Protein AF-A0AAU7C804-F1 (afdb_monomer)

Mean predicted aligned error: 4.23 Å

pLDDT: mean 92.67, std 10.1, range [34.78, 98.62]

Secondary structure (D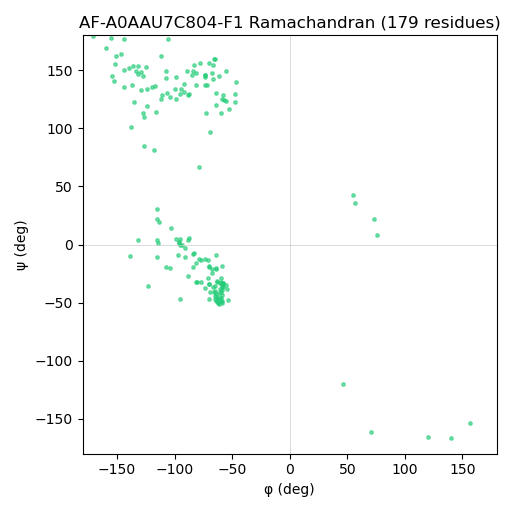SSP, 8-state):
---GGGGS-SS-GGGTGGGSPPEEEE--PPP-SS-STTTTEEEEEES-HHHHHHHHTTSPP-GGGT-SS--EEEEEEEE-TTTTTTSS-SSHHHHHHHHHHHHGGGTSEEEEEEEEESSEEEEEEEESSHHHHHHHHHHHHHHTT--SSEEEEE-SGGGTT-EEESSTTPPPP--S-----

Structure (mmCIF, N/CA/C/O backbone):
data_AF-A0AAU7C804-F1
#
_entry.id   AF-A0AAU7C804-F1
#
loop_
_atom_site.group_PDB
_atom_site.id
_atom_site.type_symbol
_atom_site.label_atom_id
_atom_site.label_alt_id
_atom_site.label_comp_id
_atom_site.label_asym_id
_atom_site.label_entity_id
_atom_site.label_seq_id
_atom_site.pdbx_PDB_ins_code
_atom_site.Cartn_x
_atom_site.Cartn_y
_atom_site.Cartn_z
_atom_site.occupancy
_atom_site.B_iso_or_equiv
_atom_site.auth_seq_id
_atom_site.auth_comp_id
_atom_site.auth_asym_id
_atom_site.auth_atom_id
_atom_site.pdbx_PDB_model_num
ATOM 1 N N . MET A 1 1 ? -17.065 0.236 31.827 1.00 51.81 1 MET A N 1
ATOM 2 C CA . MET A 1 1 ? -15.718 -0.290 31.543 1.00 51.81 1 MET A CA 1
ATOM 3 C C . MET A 1 1 ? -15.621 -0.279 30.036 1.00 51.81 1 MET A C 1
ATOM 5 O O . MET A 1 1 ? -16.334 -1.054 29.415 1.00 51.81 1 MET A O 1
ATOM 9 N N . GLU A 1 2 ? -14.924 0.700 29.470 1.00 59.12 2 GLU A N 1
ATOM 10 C CA . GLU A 1 2 ? -14.685 0.742 28.023 1.00 59.12 2 GLU A CA 1
ATOM 11 C C . GLU A 1 2 ? -13.831 -0.473 27.654 1.00 59.12 2 GLU A C 1
ATOM 13 O O . GLU A 1 2 ? -12.865 -0.793 28.355 1.00 59.12 2 GLU A O 1
ATOM 18 N N . GLY A 1 3 ? -14.243 -1.216 26.629 1.00 79.69 3 GLY A N 1
ATOM 19 C CA . GLY A 1 3 ? -13.481 -2.359 26.145 1.00 79.69 3 GLY A CA 1
ATOM 20 C C . GLY A 1 3 ? -12.154 -1.897 25.547 1.00 79.69 3 GLY A C 1
ATOM 21 O O . GLY A 1 3 ? -12.017 -0.754 25.127 1.00 79.69 3 GLY A O 1
ATOM 22 N N . ILE A 1 4 ? -11.168 -2.791 25.444 1.00 79.12 4 ILE A N 1
ATOM 23 C CA . ILE A 1 4 ? -9.876 -2.471 24.802 1.00 79.12 4 ILE A C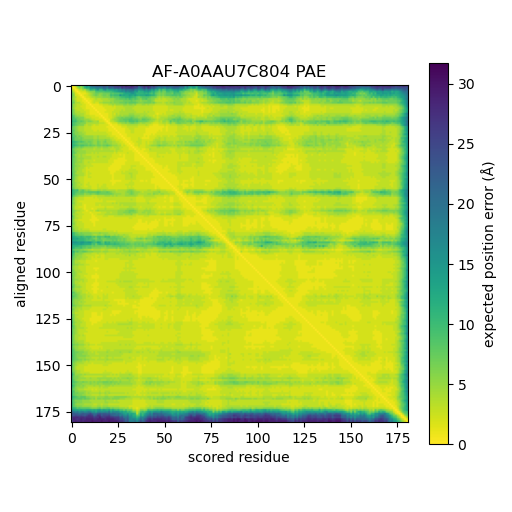A 1
ATOM 24 C C . ILE A 1 4 ? -10.089 -1.947 23.367 1.00 79.12 4 ILE A C 1
ATOM 26 O O . ILE A 1 4 ? -9.415 -1.016 22.940 1.00 79.12 4 ILE A O 1
ATOM 30 N N . ARG A 1 5 ? -11.100 -2.470 22.655 1.00 80.19 5 ARG A N 1
ATOM 31 C CA . ARG A 1 5 ? -11.488 -1.998 21.315 1.00 80.19 5 ARG A CA 1
ATOM 32 C C . ARG A 1 5 ? -12.068 -0.581 21.308 1.00 80.19 5 ARG A C 1
ATOM 34 O O . ARG A 1 5 ? -12.047 0.053 20.262 1.00 80.19 5 ARG A O 1
ATOM 41 N N . ASP A 1 6 ? -12.574 -0.075 22.433 1.00 83.69 6 ASP A N 1
ATOM 42 C CA . ASP A 1 6 ? -13.157 1.269 22.513 1.00 83.69 6 ASP A CA 1
ATOM 43 C C . ASP A 1 6 ? -12.110 2.382 22.558 1.00 83.69 6 ASP A C 1
ATOM 45 O O . ASP A 1 6 ? -12.439 3.539 22.314 1.00 83.69 6 ASP A O 1
ATOM 49 N N . GLN A 1 7 ? -10.848 2.021 22.802 1.00 84.75 7 GLN A N 1
ATOM 50 C CA . GLN A 1 7 ? -9.705 2.932 22.758 1.00 84.75 7 GLN A CA 1
ATOM 51 C C . GLN A 1 7 ? -9.154 3.115 21.333 1.00 84.75 7 GLN A C 1
ATOM 53 O O . GLN A 1 7 ? -8.292 3.963 21.116 1.00 84.75 7 GLN A O 1
ATOM 58 N N . LEU A 1 8 ? -9.633 2.325 20.363 1.00 89.06 8 LEU A N 1
ATOM 59 C CA . LEU A 1 8 ? -9.211 2.407 18.966 1.00 89.06 8 LEU A CA 1
ATOM 60 C C . LEU A 1 8 ? -9.974 3.502 18.206 1.00 89.06 8 LEU A C 1
ATOM 62 O O . LEU A 1 8 ? -11.122 3.797 18.558 1.00 89.06 8 LEU A O 1
ATOM 66 N N . PRO A 1 9 ? -9.385 4.059 17.127 1.00 88.06 9 PRO A N 1
ATOM 67 C CA . PRO A 1 9 ? -10.027 5.071 16.297 1.00 88.06 9 PRO A CA 1
ATOM 68 C C . PRO A 1 9 ? -11.462 4.680 15.912 1.00 88.06 9 PRO A C 1
ATOM 70 O O . PRO A 1 9 ? -11.677 3.609 15.333 1.00 88.06 9 PRO A O 1
ATOM 73 N N . PRO A 1 10 ? -12.463 5.517 16.248 1.00 90.69 10 PRO A N 1
ATOM 74 C CA . PRO A 1 10 ? -13.871 5.186 16.068 1.00 90.69 10 PRO A CA 1
ATOM 75 C C . PRO A 1 10 ? -14.387 5.454 14.655 1.00 90.69 10 PRO A C 1
ATOM 77 O O . PRO A 1 10 ? -15.537 5.129 14.363 1.00 90.69 10 PRO A O 1
ATOM 80 N N . THR A 1 11 ? -13.561 6.074 13.818 1.00 94.00 11 THR A N 1
ATOM 81 C CA . THR A 1 11 ? -13.848 6.426 12.434 1.00 94.00 11 THR A CA 1
ATOM 82 C C . THR A 1 11 ? -12.741 5.885 11.525 1.00 94.00 11 THR A C 1
ATOM 84 O O . THR A 1 11 ? -11.576 5.840 11.934 1.00 94.00 11 THR A O 1
ATOM 87 N N . PRO A 1 12 ? -13.087 5.453 10.301 1.00 95.69 12 PRO A N 1
ATOM 88 C CA . PRO A 1 12 ? -12.117 4.934 9.342 1.00 95.69 12 PRO A CA 1
ATOM 89 C C . PRO A 1 12 ? -11.155 6.032 8.871 1.00 95.69 12 PRO A C 1
ATOM 91 O O . PRO A 1 12 ? -11.515 7.213 8.858 1.00 95.69 12 PRO A O 1
ATOM 94 N N . HIS A 1 13 ? -9.957 5.633 8.446 1.00 96.62 13 HIS A N 1
ATOM 95 C CA . HIS A 1 13 ? -8.841 6.511 8.088 1.00 96.62 13 HIS A CA 1
ATOM 96 C C . HIS A 1 13 ? -9.229 7.548 7.032 1.00 96.62 13 HIS A C 1
ATOM 98 O O . HIS A 1 13 ? -8.878 8.718 7.174 1.00 96.62 13 HIS A O 1
ATOM 104 N N . TYR A 1 14 ? -10.050 7.176 6.043 1.00 96.38 14 TYR A N 1
ATOM 105 C CA . TYR A 1 14 ? -10.467 8.095 4.975 1.00 96.38 14 TYR A CA 1
ATOM 106 C C . TYR A 1 14 ? -11.200 9.352 5.484 1.00 96.38 14 TYR A C 1
ATOM 108 O O . TYR A 1 14 ? -11.317 10.329 4.749 1.00 96.38 14 TYR A O 1
ATOM 116 N N . GLN A 1 15 ? -11.722 9.346 6.719 1.00 96.25 15 GLN A N 1
ATOM 117 C CA . GLN A 1 15 ? -12.411 10.502 7.304 1.00 96.25 15 GLN A CA 1
ATOM 118 C C . GLN A 1 15 ? -11.471 11.521 7.951 1.00 96.25 15 GLN A C 1
ATOM 120 O O . GLN A 1 15 ? -11.898 12.648 8.178 1.00 96.25 15 GLN A O 1
ATOM 125 N N . TRP A 1 16 ? -10.236 11.142 8.285 1.00 93.06 16 TRP A N 1
ATOM 126 C CA . TRP A 1 16 ? -9.350 11.969 9.114 1.00 93.06 16 TRP A CA 1
ATOM 127 C C . TRP A 1 16 ? -7.886 12.001 8.648 1.00 93.06 16 TRP A C 1
ATOM 129 O O . TRP A 1 16 ? -7.113 12.837 9.117 1.00 93.06 16 TRP A O 1
ATOM 139 N N . VAL A 1 17 ? -7.483 11.154 7.694 1.00 92.62 17 VAL A N 1
ATOM 140 C CA . VAL A 1 17 ? -6.085 11.057 7.238 1.00 92.62 17 VAL A CA 1
ATOM 141 C C . VAL A 1 17 ? -5.542 12.379 6.681 1.00 92.62 17 VAL A C 1
ATOM 143 O O . VAL A 1 17 ? -4.397 12.735 6.945 1.00 92.62 17 VAL A O 1
ATOM 146 N N . HIS A 1 18 ? -6.368 13.171 5.988 1.00 86.75 18 HIS A N 1
ATOM 147 C CA . HIS A 1 18 ? -5.949 14.464 5.428 1.00 86.75 18 HIS A CA 1
ATOM 148 C C . HIS A 1 18 ? -5.699 15.544 6.491 1.00 86.75 18 HIS A C 1
ATOM 150 O O . HIS A 1 18 ? -5.006 16.521 6.218 1.00 86.75 18 HIS A O 1
ATOM 156 N N . GLU A 1 19 ? -6.241 15.369 7.696 1.00 89.19 19 GLU A N 1
ATOM 157 C CA . GLU A 1 19 ? -6.043 16.272 8.835 1.00 89.19 19 GLU A CA 1
ATOM 158 C C . GLU A 1 19 ? -4.907 15.792 9.758 1.00 89.19 19 GLU A C 1
ATOM 160 O O 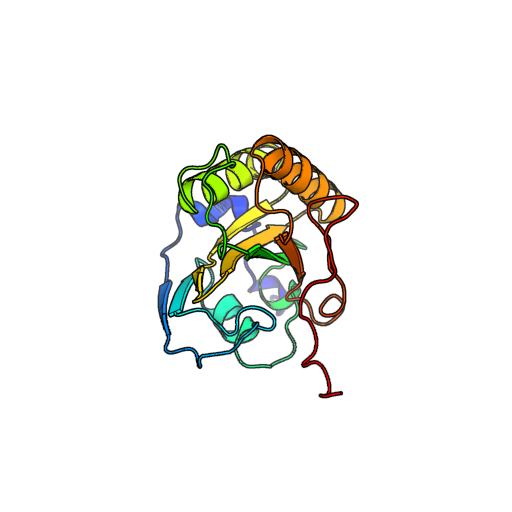. GLU A 1 19 ? -4.600 16.431 10.765 1.00 89.19 19 GLU A O 1
ATOM 165 N N . SER A 1 20 ? -4.271 14.665 9.423 1.00 88.19 20 SER A N 1
ATOM 166 C CA . SER A 1 20 ? -3.256 14.027 10.258 1.00 88.19 20 SER A CA 1
ATOM 167 C C . SER A 1 20 ? -1.865 14.613 10.064 1.00 88.19 20 SER A C 1
ATOM 169 O O . SER A 1 20 ? -1.471 15.020 8.971 1.00 88.19 20 SER A O 1
ATOM 171 N N . GLY A 1 21 ? -1.081 14.584 11.141 1.00 91.38 21 GLY A N 1
ATOM 172 C CA . GLY A 1 21 ? 0.362 14.766 11.053 1.00 91.38 21 GLY A CA 1
ATOM 173 C C . GLY A 1 21 ? 1.022 13.539 10.426 1.00 91.38 21 GLY A C 1
ATOM 174 O O . GLY A 1 21 ? 0.695 12.407 10.775 1.00 91.38 21 GLY A O 1
ATOM 175 N N . TRP A 1 22 ? 1.976 13.769 9.529 1.00 95.56 22 TRP A N 1
ATOM 176 C CA . TRP A 1 22 ? 2.756 12.709 8.897 1.00 95.56 22 TRP A CA 1
ATOM 177 C C . TRP A 1 22 ? 4.070 12.515 9.647 1.00 95.56 22 TRP A C 1
ATOM 179 O O . TRP A 1 22 ? 4.801 13.479 9.878 1.00 95.56 22 TRP A O 1
ATOM 189 N N . THR A 1 23 ? 4.382 11.273 10.010 1.00 97.69 23 THR A N 1
ATOM 190 C CA . THR A 1 23 ? 5.739 10.907 10.442 1.00 97.69 23 THR A CA 1
ATOM 191 C C . THR A 1 23 ? 6.524 10.442 9.229 1.00 97.69 23 THR A C 1
ATOM 193 O O . THR A 1 23 ? 5.970 9.733 8.392 1.00 97.69 23 THR A O 1
ATOM 196 N N . VAL A 1 24 ? 7.784 10.864 9.131 1.00 97.88 24 VAL A N 1
ATOM 197 C CA . VAL A 1 24 ? 8.703 10.497 8.049 1.00 97.88 24 VAL A CA 1
ATOM 198 C C . VAL A 1 24 ? 9.907 9.781 8.651 1.00 97.88 24 VAL A C 1
ATOM 200 O O . VAL A 1 24 ? 10.445 10.230 9.664 1.00 97.88 24 VAL A O 1
ATOM 203 N N . TRP A 1 25 ? 10.320 8.685 8.023 1.00 98.12 25 TRP A N 1
ATOM 204 C CA . TRP A 1 25 ? 11.525 7.932 8.359 1.00 98.12 25 TRP A CA 1
ATOM 205 C C . TRP A 1 25 ? 12.495 7.975 7.186 1.00 98.12 25 TRP A C 1
ATOM 207 O O . TRP A 1 25 ? 12.092 7.777 6.040 1.00 98.12 25 TRP A O 1
ATOM 217 N N . GLU A 1 26 ? 13.767 8.191 7.498 1.00 97.69 26 GLU A N 1
ATOM 218 C CA . GLU A 1 26 ? 14.890 7.907 6.609 1.00 97.69 26 GLU A CA 1
ATOM 219 C C . GLU A 1 26 ? 15.496 6.571 7.045 1.00 97.69 26 GLU A C 1
ATOM 221 O O . GLU A 1 26 ? 15.655 6.313 8.242 1.00 97.69 26 GLU A O 1
ATOM 226 N N . LEU A 1 27 ? 15.759 5.700 6.078 1.00 97.06 27 LEU A N 1
ATOM 227 C CA . LEU A 1 27 ? 16.162 4.313 6.282 1.00 97.06 27 LEU A CA 1
ATOM 228 C C . LEU A 1 27 ? 17.387 4.009 5.414 1.00 97.06 27 LEU A C 1
ATOM 230 O O . LEU A 1 27 ? 17.588 4.620 4.364 1.00 97.06 27 LEU A O 1
ATOM 234 N N . GLU A 1 28 ? 18.187 3.038 5.840 1.00 96.31 28 GLU A N 1
ATOM 235 C CA . GLU A 1 28 ? 19.391 2.593 5.132 1.00 96.31 28 GLU A CA 1
ATOM 236 C C . GLU A 1 28 ? 19.218 1.119 4.723 1.00 96.31 28 GLU A C 1
ATOM 238 O O . GLU A 1 28 ? 19.661 0.228 5.448 1.00 96.31 28 GLU A O 1
ATOM 243 N N . PRO A 1 29 ? 18.509 0.835 3.614 1.00 96.12 29 PRO A N 1
ATOM 244 C CA . PRO A 1 29 ? 18.284 -0.530 3.152 1.00 96.12 29 PRO A CA 1
ATOM 245 C C . PRO A 1 29 ? 19.553 -1.132 2.539 1.00 96.12 29 PRO A C 1
ATOM 247 O O . PRO A 1 29 ? 20.303 -0.458 1.824 1.00 96.12 29 PRO A O 1
ATOM 250 N N . ASP A 1 30 ? 19.754 -2.431 2.760 1.00 94.31 30 ASP A N 1
ATOM 251 C CA . ASP A 1 30 ? 20.807 -3.192 2.091 1.00 94.31 30 ASP A CA 1
ATOM 252 C C . ASP A 1 30 ? 20.518 -3.324 0.589 1.00 94.31 30 ASP A C 1
ATOM 254 O O . ASP A 1 30 ? 19.369 -3.413 0.161 1.00 94.31 30 ASP A O 1
ATOM 258 N N . GLN A 1 31 ? 21.570 -3.358 -0.232 1.00 93.31 31 GLN A N 1
ATOM 259 C CA . GLN A 1 31 ? 21.439 -3.616 -1.668 1.00 93.31 31 GLN A CA 1
ATOM 260 C C . GLN A 1 31 ? 21.121 -5.096 -1.920 1.00 93.31 31 GLN A C 1
ATOM 262 O O . GLN A 1 31 ? 21.757 -5.975 -1.340 1.00 93.31 31 GLN A O 1
ATOM 267 N N . ALA A 1 32 ? 20.192 -5.366 -2.835 1.00 91.62 32 ALA A N 1
ATOM 268 C CA . ALA A 1 32 ? 19.864 -6.707 -3.310 1.00 91.62 32 ALA A CA 1
ATOM 269 C C . ALA A 1 32 ? 19.353 -6.655 -4.760 1.00 91.62 32 ALA A C 1
ATOM 271 O O . ALA A 1 32 ? 18.941 -5.598 -5.242 1.00 91.62 32 ALA A O 1
ATOM 272 N N . ASP A 1 33 ? 19.363 -7.799 -5.449 1.00 88.31 33 ASP A N 1
ATOM 273 C CA . ASP A 1 33 ? 18.864 -7.909 -6.831 1.00 88.31 33 ASP A CA 1
ATOM 274 C C . ASP A 1 33 ? 17.331 -7.764 -6.912 1.00 88.31 33 ASP A C 1
ATOM 276 O O . ASP A 1 33 ? 16.773 -7.225 -7.877 1.00 88.31 33 ASP A O 1
ATOM 280 N N . ASP A 1 34 ? 16.637 -8.242 -5.880 1.00 91.94 34 ASP A N 1
ATOM 281 C CA . ASP A 1 34 ? 15.208 -8.046 -5.668 1.00 91.94 34 ASP A CA 1
ATOM 282 C C . ASP A 1 34 ? 14.921 -7.946 -4.163 1.00 91.94 34 ASP A C 1
ATOM 284 O O . ASP A 1 34 ? 15.751 -8.306 -3.327 1.00 91.94 34 ASP A O 1
ATOM 288 N N . PHE A 1 35 ? 13.742 -7.444 -3.813 1.00 92.75 35 PHE A N 1
ATOM 289 C CA . PHE A 1 35 ? 13.407 -7.079 -2.442 1.00 92.75 35 PHE A CA 1
ATOM 290 C C . PHE A 1 35 ? 12.096 -7.705 -2.014 1.00 92.75 35 PHE A C 1
ATOM 292 O O . PHE A 1 35 ? 11.101 -7.620 -2.734 1.00 92.75 35 PHE A O 1
ATOM 299 N N . LEU A 1 36 ? 12.076 -8.297 -0.824 1.00 93.00 36 LEU A N 1
ATOM 300 C CA . LEU A 1 36 ? 10.860 -8.839 -0.227 1.00 93.00 36 LEU A CA 1
ATOM 301 C C . LEU A 1 36 ? 10.062 -7.719 0.431 1.00 93.00 36 LEU A C 1
ATOM 303 O O . LEU A 1 36 ? 10.636 -6.770 0.955 1.00 93.00 36 LEU A O 1
ATOM 307 N N . HIS A 1 37 ? 8.734 -7.831 0.426 1.00 93.12 37 HIS A N 1
ATOM 308 C CA . HIS A 1 37 ? 7.852 -6.882 1.120 1.00 93.12 37 HIS A CA 1
ATOM 309 C C . HIS A 1 37 ? 8.250 -5.417 0.856 1.00 93.12 37 HIS A C 1
ATOM 311 O O . HIS A 1 37 ? 8.269 -5.034 -0.314 1.00 93.12 37 HIS A O 1
ATOM 317 N N . GLN A 1 38 ? 8.594 -4.648 1.898 1.00 95.31 38 GLN A N 1
ATOM 318 C CA . GLN A 1 38 ? 9.073 -3.261 1.822 1.00 95.31 38 GLN A CA 1
ATOM 319 C C . GLN A 1 38 ? 10.531 -3.094 2.312 1.00 95.31 38 GLN A C 1
ATOM 321 O O . GLN A 1 38 ? 10.892 -2.061 2.872 1.00 95.31 38 GLN A O 1
ATOM 326 N N . THR A 1 39 ? 11.386 -4.114 2.157 1.00 95.19 39 THR A N 1
ATOM 327 C CA . THR A 1 39 ? 12.744 -4.109 2.745 1.00 95.19 39 THR A CA 1
ATOM 328 C C . THR A 1 39 ? 13.725 -3.143 2.078 1.00 95.19 39 THR A C 1
ATOM 330 O O . THR A 1 39 ? 14.789 -2.904 2.636 1.00 95.19 39 THR A O 1
ATOM 333 N N . ASP A 1 40 ? 13.404 -2.596 0.902 1.00 96.94 40 ASP A N 1
ATOM 334 C CA . ASP A 1 40 ? 14.251 -1.625 0.194 1.00 96.94 40 ASP A CA 1
ATOM 335 C C . ASP A 1 40 ? 13.896 -0.171 0.455 1.00 96.94 40 ASP A C 1
ATOM 337 O O . ASP A 1 40 ? 14.476 0.695 -0.197 1.00 96.94 40 ASP A O 1
ATOM 341 N N . LEU A 1 41 ? 12.947 0.117 1.350 1.00 97.75 41 LEU A N 1
ATOM 342 C CA . LEU A 1 41 ? 12.586 1.485 1.705 1.00 97.75 41 LEU A CA 1
ATOM 343 C C . LEU A 1 41 ? 13.818 2.265 2.180 1.00 97.75 41 LEU A C 1
ATOM 345 O O . LEU A 1 41 ? 14.448 1.884 3.162 1.00 97.75 41 LEU A O 1
ATOM 349 N N . PHE A 1 42 ? 14.111 3.390 1.525 1.00 97.44 42 PHE A N 1
ATOM 350 C CA . PHE A 1 42 ? 15.079 4.383 2.011 1.00 97.44 42 PHE A CA 1
ATOM 351 C C . PHE A 1 42 ? 14.383 5.623 2.590 1.00 97.44 42 PHE A C 1
ATOM 353 O O . PHE A 1 42 ? 14.965 6.366 3.377 1.00 97.44 42 PHE A O 1
ATOM 360 N N . VAL A 1 43 ? 13.120 5.854 2.221 1.00 97.88 43 VAL A N 1
ATOM 361 C CA . VAL A 1 43 ? 12.269 6.879 2.831 1.00 97.88 43 VAL A CA 1
ATOM 362 C C . VAL A 1 43 ? 10.835 6.383 2.918 1.00 97.88 43 VAL A C 1
ATOM 364 O O . VAL A 1 43 ? 10.296 5.841 1.953 1.00 97.88 43 VAL A O 1
ATOM 367 N N . ALA A 1 44 ? 10.195 6.605 4.060 1.00 97.69 44 ALA A N 1
ATOM 368 C CA . ALA A 1 44 ? 8.800 6.253 4.288 1.00 97.69 44 ALA A CA 1
ATOM 369 C C . ALA A 1 44 ? 8.056 7.378 5.006 1.00 97.69 44 ALA A C 1
ATOM 371 O O . ALA A 1 44 ? 8.651 8.158 5.749 1.00 97.69 44 ALA A O 1
ATOM 372 N N . LYS A 1 45 ? 6.740 7.450 4.805 1.00 97.31 45 LYS A N 1
ATOM 373 C CA . LYS A 1 45 ? 5.825 8.328 5.533 1.00 97.31 45 LYS A CA 1
ATOM 374 C C . LYS A 1 45 ? 4.595 7.549 5.984 1.00 97.31 45 LYS A C 1
ATOM 376 O O . LYS A 1 45 ? 4.147 6.644 5.287 1.00 97.31 45 LYS A O 1
ATOM 381 N N . SER A 1 46 ? 4.008 7.930 7.111 1.00 97.31 46 SER A N 1
ATOM 382 C CA . SER A 1 46 ? 2.743 7.354 7.574 1.00 97.31 46 SER A CA 1
ATOM 383 C C . SER A 1 46 ? 1.967 8.336 8.443 1.00 97.31 46 SER A C 1
ATOM 385 O O . SER A 1 46 ? 2.547 9.050 9.268 1.00 97.31 46 SER A O 1
ATOM 387 N N . ALA A 1 47 ? 0.648 8.347 8.264 1.00 95.94 47 ALA A N 1
ATOM 388 C CA . ALA A 1 47 ? -0.304 9.017 9.146 1.00 95.94 47 ALA A CA 1
ATOM 389 C C . ALA A 1 47 ? -0.596 8.196 10.418 1.00 95.94 47 ALA A C 1
ATOM 391 O O . ALA A 1 47 ? -1.165 8.715 11.376 1.00 95.94 47 ALA A O 1
ATOM 392 N N . ASN A 1 48 ? -0.190 6.920 10.451 1.00 94.81 48 ASN A N 1
ATOM 393 C CA . ASN A 1 48 ? -0.338 6.026 11.597 1.00 94.81 48 ASN A CA 1
ATOM 394 C C . ASN A 1 48 ? 1.023 5.398 11.968 1.00 94.81 48 ASN A C 1
ATOM 396 O O . ASN A 1 48 ? 1.349 4.291 11.526 1.00 94.81 48 ASN A O 1
ATOM 400 N N . PRO A 1 49 ? 1.844 6.096 12.778 1.00 94.94 49 PRO A N 1
ATOM 401 C CA . PRO A 1 49 ? 3.210 5.670 13.083 1.00 94.94 49 PRO A CA 1
ATOM 402 C C . PRO A 1 49 ? 3.281 4.361 13.857 1.00 94.94 49 PRO A C 1
ATOM 404 O O . PRO A 1 49 ? 4.176 3.557 13.622 1.00 94.94 49 PRO A O 1
ATOM 407 N N . THR A 1 50 ? 2.333 4.123 14.765 1.00 93.69 50 THR A N 1
ATOM 408 C CA . THR A 1 50 ? 2.272 2.876 15.534 1.00 93.69 50 THR A CA 1
ATOM 409 C C . THR A 1 50 ? 2.006 1.687 14.617 1.00 93.69 50 THR A C 1
ATOM 411 O O . THR A 1 50 ? 2.700 0.681 14.727 1.00 93.69 50 THR A O 1
ATOM 414 N N . MET A 1 51 ? 1.065 1.825 13.677 1.00 95.06 51 MET A N 1
ATOM 415 C CA . MET A 1 51 ? 0.799 0.815 12.649 1.00 95.06 51 MET A CA 1
ATOM 416 C C . MET A 1 51 ? 2.039 0.554 11.794 1.00 95.06 51 MET A C 1
ATOM 418 O O . MET A 1 51 ? 2.447 -0.598 11.650 1.00 95.06 51 MET A O 1
ATOM 422 N N . TRP A 1 52 ? 2.682 1.619 11.303 1.00 96.75 52 TRP A N 1
ATOM 423 C CA . TRP A 1 52 ? 3.873 1.498 10.464 1.00 96.75 52 TRP A CA 1
ATOM 424 C C . TRP A 1 52 ? 5.013 0.782 11.196 1.00 96.75 52 TRP A C 1
ATOM 426 O O . TRP A 1 52 ? 5.587 -0.155 10.652 1.00 96.75 52 TRP A O 1
ATOM 436 N N . ILE A 1 53 ? 5.297 1.146 12.451 1.00 95.62 53 ILE A N 1
ATOM 437 C CA . ILE A 1 53 ? 6.332 0.479 13.254 1.00 95.62 53 ILE A CA 1
ATOM 438 C C . ILE A 1 53 ? 6.016 -1.011 13.403 1.00 95.62 53 ILE A C 1
ATOM 440 O O . ILE A 1 53 ? 6.883 -1.830 13.124 1.00 95.62 53 ILE A O 1
ATOM 444 N N . THR A 1 54 ? 4.787 -1.386 13.775 1.00 95.44 54 THR A N 1
ATOM 445 C CA . THR A 1 54 ? 4.417 -2.805 13.913 1.00 95.44 54 THR A CA 1
ATOM 446 C C . THR A 1 54 ? 4.562 -3.577 12.602 1.00 95.44 54 THR A C 1
ATOM 448 O O . THR A 1 54 ? 5.019 -4.716 12.620 1.00 95.44 54 THR A O 1
ATOM 451 N N . ALA A 1 55 ? 4.226 -2.967 11.462 1.00 94.62 55 ALA A N 1
ATOM 452 C CA . ALA A 1 55 ? 4.403 -3.593 10.152 1.00 94.62 55 ALA A CA 1
ATOM 453 C C . ALA A 1 55 ? 5.881 -3.866 9.799 1.00 94.62 55 ALA A C 1
ATOM 455 O O . ALA A 1 55 ? 6.155 -4.728 8.968 1.00 94.62 55 ALA A O 1
ATOM 456 N N . HIS A 1 56 ? 6.829 -3.174 10.442 1.00 94.44 56 HIS A N 1
ATOM 457 C CA . HIS A 1 56 ? 8.262 -3.240 10.131 1.00 94.44 56 HIS A CA 1
ATOM 458 C C . HIS A 1 56 ? 9.124 -3.845 11.258 1.00 94.44 56 HIS A C 1
ATOM 460 O O . HIS A 1 56 ? 10.336 -3.963 11.099 1.00 94.44 56 HIS A O 1
ATOM 466 N N . THR A 1 57 ? 8.541 -4.269 12.386 1.00 89.94 57 THR A N 1
ATOM 467 C CA . THR A 1 57 ? 9.276 -4.911 13.499 1.00 89.94 57 THR A CA 1
ATOM 468 C C . THR A 1 57 ? 9.350 -6.437 13.404 1.00 89.94 57 THR A C 1
ATOM 470 O O . THR A 1 57 ? 9.985 -7.067 14.248 1.00 89.94 57 THR A O 1
ATOM 473 N N . GLY A 1 58 ? 8.711 -7.049 12.400 1.00 83.50 58 GLY A N 1
ATOM 474 C CA . GLY A 1 58 ? 8.637 -8.509 12.247 1.00 83.50 58 GLY A CA 1
ATOM 475 C C . GLY A 1 58 ? 7.653 -9.192 13.206 1.00 83.50 58 GLY A C 1
ATOM 476 O O . GLY A 1 58 ? 7.610 -10.419 13.282 1.00 83.50 58 GLY A O 1
ATOM 477 N N . GLU A 1 59 ? 6.860 -8.415 13.947 1.00 88.62 59 GLU A N 1
ATOM 478 C CA . GLU A 1 59 ? 5.773 -8.936 14.770 1.00 88.62 59 GLU A CA 1
ATOM 479 C C . GLU A 1 59 ? 4.545 -9.282 13.917 1.00 88.62 59 GLU A C 1
ATOM 481 O O . GLU A 1 59 ? 4.330 -8.730 12.840 1.00 88.62 59 GLU A O 1
ATOM 486 N N . ALA A 1 60 ? 3.695 -10.181 14.422 1.00 92.50 60 ALA A N 1
ATOM 487 C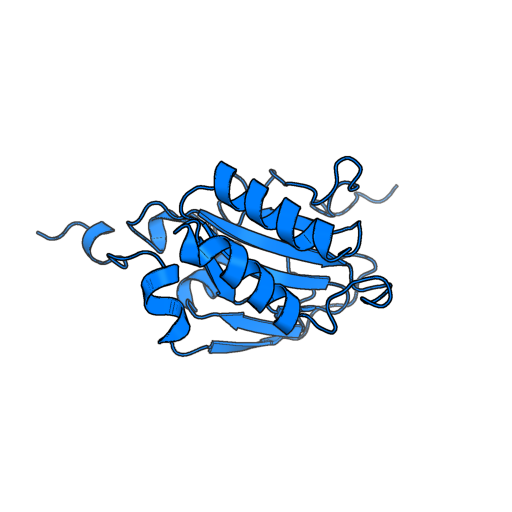 CA . ALA A 1 60 ? 2.424 -10.471 13.768 1.00 92.50 60 ALA A CA 1
ATOM 488 C C . ALA A 1 60 ? 1.520 -9.227 13.774 1.00 92.50 60 ALA A C 1
ATOM 490 O O . ALA A 1 60 ? 1.146 -8.712 14.837 1.00 92.50 60 ALA A O 1
ATOM 491 N N . PHE A 1 61 ? 1.148 -8.778 12.580 1.00 95.69 61 PHE A N 1
ATOM 492 C CA . PHE A 1 61 ? 0.291 -7.625 12.366 1.00 95.69 61 PHE A CA 1
ATOM 493 C C . PHE A 1 61 ? -1.167 -8.069 12.216 1.00 95.69 61 PHE A C 1
ATOM 495 O O . PHE A 1 61 ? -1.467 -8.997 11.472 1.00 95.69 61 PHE A O 1
ATOM 502 N N . TYR A 1 62 ? -2.074 -7.374 12.901 1.00 95.94 62 TYR A N 1
ATOM 503 C CA . TYR A 1 62 ? -3.516 -7.595 12.791 1.00 95.94 62 TYR A CA 1
ATOM 504 C C . TYR A 1 62 ? -4.211 -6.246 12.692 1.00 95.94 62 TYR A C 1
ATOM 506 O O . TYR A 1 62 ? -4.076 -5.409 13.591 1.00 95.94 62 TYR A O 1
ATOM 514 N N . SER A 1 63 ? -4.976 -6.042 11.624 1.00 95.56 63 SER A N 1
ATOM 515 C CA . SER A 1 63 ? -5.598 -4.754 11.305 1.00 95.56 63 SER A CA 1
ATOM 516 C C . SER A 1 63 ? -6.504 -4.249 12.430 1.00 95.56 63 SER A C 1
ATOM 518 O O . SER A 1 63 ? -6.498 -3.067 12.777 1.00 95.56 63 SER A O 1
ATOM 520 N N . GLU A 1 64 ? -7.203 -5.166 13.102 1.00 93.75 64 GLU A N 1
ATOM 521 C CA . GLU A 1 64 ? -8.090 -4.859 14.229 1.00 93.75 64 GLU A CA 1
ATOM 522 C C . GLU A 1 64 ? -7.392 -4.272 15.468 1.00 93.75 64 GLU A C 1
ATOM 524 O O . GLU A 1 64 ? -8.072 -3.822 16.389 1.00 93.75 64 GLU A O 1
ATOM 529 N N . ARG A 1 65 ? -6.052 -4.246 15.511 1.00 93.25 65 ARG A N 1
ATOM 530 C CA . ARG A 1 65 ? -5.283 -3.566 16.567 1.00 93.25 65 ARG A CA 1
ATOM 531 C C . ARG A 1 65 ? -5.151 -2.062 16.345 1.00 93.25 65 ARG A C 1
ATOM 533 O O . ARG A 1 65 ? -4.794 -1.356 17.282 1.00 93.25 65 ARG A O 1
ATOM 540 N N . PHE A 1 66 ? -5.431 -1.574 15.138 1.00 93.94 66 PHE A N 1
ATOM 541 C CA . PHE A 1 66 ? -5.222 -0.171 14.755 1.00 93.94 66 PHE A CA 1
ATOM 542 C C . PHE A 1 66 ? -6.520 0.564 14.427 1.00 93.94 66 PHE A C 1
ATOM 544 O O . PHE A 1 66 ? -6.529 1.785 14.304 1.00 93.94 66 PHE A O 1
ATOM 551 N N . THR A 1 67 ? -7.625 -0.165 14.303 1.00 92.94 67 THR A N 1
ATOM 552 C CA . THR A 1 67 ? -8.941 0.387 13.987 1.00 92.94 67 THR A CA 1
ATOM 553 C C . THR A 1 67 ? -10.033 -0.531 14.516 1.00 92.94 67 THR A C 1
ATOM 555 O O . THR A 1 67 ? -9.904 -1.756 14.491 1.00 92.94 67 THR A O 1
ATOM 558 N N . ARG A 1 68 ? -11.153 0.046 14.964 1.00 93.50 68 ARG A N 1
ATOM 559 C CA . ARG A 1 68 ? -12.381 -0.722 15.242 1.00 93.50 68 ARG A CA 1
ATOM 560 C C . ARG A 1 68 ? -13.397 -0.653 14.101 1.00 93.50 68 ARG A C 1
ATOM 562 O O . ARG A 1 68 ? -14.493 -1.188 14.244 1.00 93.50 68 ARG A O 1
ATOM 569 N N . CYS A 1 69 ? -13.035 -0.025 12.982 1.00 93.50 69 CYS A N 1
ATOM 570 C CA . CYS A 1 69 ? -13.920 0.204 11.838 1.00 93.50 69 CYS A CA 1
ATOM 571 C C . CYS A 1 69 ? -13.917 -0.940 10.815 1.00 93.50 69 CYS A C 1
ATOM 573 O O . CYS A 1 69 ? -14.569 -0.824 9.783 1.00 93.50 69 CYS A O 1
ATOM 575 N N . GLY A 1 70 ? -13.202 -2.034 11.101 1.00 92.44 70 GLY A N 1
ATOM 576 C CA . GLY A 1 70 ? -13.109 -3.188 10.205 1.00 92.44 70 GLY A CA 1
ATOM 577 C C . GLY A 1 70 ? -12.238 -2.943 8.974 1.00 92.44 70 GLY A C 1
ATOM 578 O O . GLY A 1 70 ? -12.419 -3.630 7.975 1.00 92.44 70 GLY A O 1
ATOM 579 N N . GLU A 1 71 ? -11.322 -1.970 9.021 1.00 97.19 71 GLU A N 1
ATOM 580 C CA . GLU A 1 71 ? -10.419 -1.738 7.893 1.00 97.19 71 GLU A CA 1
ATOM 581 C C . GLU A 1 71 ? -9.358 -2.836 7.830 1.00 97.19 71 GLU A C 1
ATOM 583 O O . GLU A 1 71 ? -8.904 -3.336 8.859 1.00 97.19 71 GLU A O 1
ATOM 588 N N . THR A 1 72 ? -8.958 -3.187 6.614 1.00 97.62 72 THR A N 1
ATOM 589 C CA . THR A 1 72 ? -7.819 -4.057 6.328 1.00 97.62 72 THR A CA 1
ATOM 590 C C . THR A 1 72 ? -6.664 -3.197 5.842 1.00 97.62 72 THR A C 1
ATOM 592 O O . THR A 1 72 ? -6.832 -2.423 4.895 1.00 97.62 72 THR A O 1
ATOM 595 N N . PHE A 1 73 ? -5.499 -3.334 6.473 1.00 97.88 73 PHE A N 1
ATOM 596 C CA . PHE A 1 73 ? -4.298 -2.630 6.034 1.00 97.88 73 PHE A CA 1
ATOM 597 C C . PHE A 1 73 ? -3.555 -3.453 4.984 1.00 97.88 73 PHE A C 1
ATOM 599 O O . PHE A 1 73 ? -3.2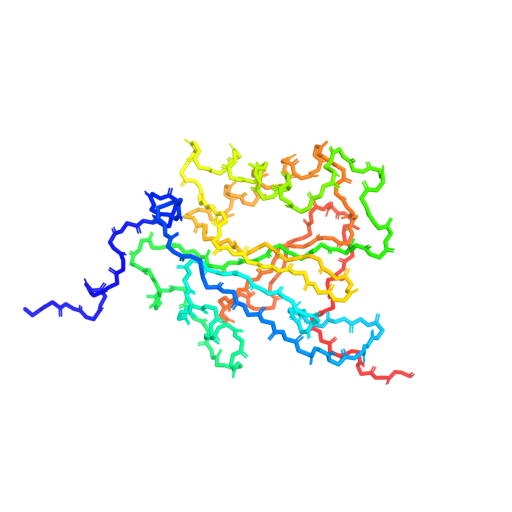42 -4.633 5.176 1.00 97.88 73 PHE A O 1
ATOM 606 N N . CYS A 1 74 ? -3.243 -2.807 3.872 1.00 98.12 74 CYS A N 1
ATOM 607 C CA . CYS A 1 74 ? -2.491 -3.385 2.770 1.00 98.12 74 CYS A CA 1
ATOM 608 C C . CYS A 1 74 ? -1.587 -2.317 2.153 1.00 98.12 74 CYS A C 1
ATOM 610 O O . CYS A 1 74 ? -1.605 -1.160 2.568 1.00 98.12 74 CYS A O 1
ATOM 612 N N . TYR A 1 75 ? -0.783 -2.696 1.174 1.00 98.44 75 TYR A N 1
ATOM 613 C CA . TYR A 1 75 ? 0.053 -1.763 0.444 1.00 98.44 75 TYR A CA 1
ATOM 614 C C . TYR A 1 75 ? 0.160 -2.158 -1.020 1.00 98.44 75 TYR A C 1
ATOM 616 O O . TYR A 1 75 ? 0.091 -3.334 -1.382 1.00 98.44 75 TYR A O 1
ATOM 624 N N . ILE A 1 76 ? 0.343 -1.154 -1.868 1.00 98.50 76 ILE A N 1
ATOM 625 C CA . ILE A 1 76 ? 0.711 -1.349 -3.264 1.00 98.50 76 ILE A CA 1
ATOM 626 C C . ILE A 1 76 ? 2.227 -1.325 -3.355 1.00 98.50 76 ILE A C 1
ATOM 628 O O . ILE A 1 76 ? 2.853 -0.403 -2.841 1.00 98.50 76 ILE A O 1
ATOM 632 N N . LYS A 1 77 ? 2.802 -2.312 -4.035 1.00 98.06 77 LYS A N 1
ATOM 633 C CA . LYS A 1 77 ? 4.217 -2.372 -4.403 1.00 98.06 77 LYS A CA 1
ATOM 634 C C . LYS A 1 77 ? 4.339 -2.232 -5.912 1.00 98.06 77 LYS A C 1
ATOM 636 O O . LYS A 1 77 ? 3.715 -3.009 -6.631 1.00 98.06 77 LYS A O 1
ATOM 641 N N . ILE A 1 78 ? 5.126 -1.266 -6.374 1.00 97.62 78 ILE A N 1
ATOM 642 C CA . ILE A 1 78 ? 5.236 -0.873 -7.785 1.00 97.62 78 ILE A CA 1
ATOM 643 C C . ILE A 1 78 ? 6.697 -0.959 -8.209 1.00 97.62 78 ILE A C 1
ATOM 645 O O . ILE A 1 78 ? 7.527 -0.262 -7.632 1.00 97.62 78 ILE A O 1
ATOM 649 N N . ASP A 1 79 ? 7.026 -1.801 -9.189 1.00 96.00 79 ASP A N 1
ATOM 650 C CA . ASP A 1 79 ? 8.387 -1.891 -9.735 1.00 96.00 79 ASP A CA 1
ATOM 651 C C . ASP A 1 79 ? 8.695 -0.666 -10.598 1.00 96.00 79 ASP A C 1
ATOM 653 O O . ASP A 1 79 ? 8.097 -0.484 -11.657 1.00 96.00 79 ASP A O 1
ATOM 657 N N . LEU A 1 80 ? 9.628 0.172 -10.145 1.00 92.88 80 LEU A N 1
ATOM 658 C CA . LEU A 1 80 ? 10.046 1.382 -10.850 1.00 92.88 80 LEU A CA 1
ATOM 659 C C . LEU A 1 80 ? 11.394 1.218 -11.560 1.00 92.88 80 LEU A C 1
ATOM 661 O O . LEU A 1 80 ? 11.971 2.213 -11.994 1.00 92.88 80 LEU A O 1
ATOM 665 N N . SER A 1 81 ? 11.893 -0.012 -11.722 1.00 90.50 81 SER A N 1
ATOM 666 C CA . SER A 1 81 ? 13.153 -0.271 -12.439 1.00 90.50 81 SER A CA 1
ATOM 667 C C . SER A 1 81 ? 13.154 0.242 -13.886 1.00 90.50 81 SER A C 1
ATOM 669 O O . SER A 1 81 ? 14.183 0.713 -14.365 1.00 90.50 81 SER A O 1
ATOM 671 N N . GLU A 1 82 ? 12.000 0.220 -14.560 1.00 87.25 82 GLU A N 1
ATOM 672 C CA . GLU A 1 82 ? 11.803 0.782 -15.908 1.00 87.25 82 GLU A CA 1
ATOM 673 C C . GLU A 1 82 ? 11.223 2.215 -15.883 1.00 87.25 82 GLU A C 1
ATOM 675 O O . GLU A 1 82 ? 11.004 2.834 -16.924 1.00 87.25 82 GLU A O 1
ATOM 680 N N . GLY A 1 83 ? 11.001 2.775 -14.690 1.00 88.19 83 GLY A N 1
ATOM 681 C CA . GLY A 1 83 ? 10.359 4.071 -14.485 1.00 88.19 83 GLY A CA 1
ATOM 682 C C . GLY A 1 83 ? 8.855 4.078 -14.795 1.00 88.19 83 GLY A C 1
ATOM 683 O O . GLY A 1 83 ? 8.195 3.043 -14.827 1.00 88.19 83 GLY A O 1
ATOM 684 N N . LEU A 1 84 ? 8.306 5.281 -14.996 1.00 89.00 84 LEU A N 1
ATOM 685 C CA . LEU A 1 84 ? 6.888 5.530 -15.311 1.00 89.00 84 LEU A CA 1
ATOM 686 C C . LEU A 1 84 ? 6.696 6.131 -16.715 1.00 89.00 84 LEU A C 1
ATOM 688 O O . LEU A 1 84 ? 5.691 6.782 -16.973 1.00 89.00 84 LEU A O 1
ATOM 692 N N . ALA A 1 85 ? 7.655 5.952 -17.628 1.00 82.38 85 ALA A N 1
ATOM 693 C CA . ALA A 1 85 ? 7.653 6.648 -18.920 1.00 82.38 85 ALA A CA 1
ATOM 694 C C . ALA A 1 85 ? 6.419 6.343 -19.795 1.00 82.38 85 ALA A C 1
ATOM 696 O O . ALA A 1 85 ? 5.947 7.228 -20.506 1.00 82.38 85 ALA A O 1
ATOM 697 N N . ASP A 1 86 ? 5.890 5.119 -19.710 1.00 85.06 86 ASP A N 1
ATOM 698 C CA . ASP A 1 86 ? 4.686 4.681 -20.433 1.00 85.06 86 ASP A CA 1
ATOM 699 C C . ASP A 1 86 ? 3.392 4.844 -19.610 1.00 85.06 86 ASP A C 1
ATOM 701 O O . ASP A 1 86 ? 2.297 4.525 -20.079 1.00 85.06 86 ASP A O 1
ATOM 705 N N . SER A 1 87 ? 3.510 5.338 -18.377 1.00 89.94 87 SER A N 1
ATOM 706 C CA . SER A 1 87 ? 2.396 5.587 -17.466 1.00 89.94 87 SER A CA 1
ATOM 707 C C . SER A 1 87 ? 1.848 7.001 -17.667 1.00 89.94 87 SER A C 1
ATOM 709 O O . SER A 1 87 ? 2.579 7.936 -17.992 1.00 89.94 87 SER A O 1
ATOM 711 N N . SER A 1 88 ? 0.546 7.189 -17.439 1.00 91.75 88 SER A N 1
ATOM 712 C CA . SER A 1 88 ? -0.049 8.533 -17.432 1.00 91.75 88 SER A CA 1
ATOM 713 C C . SER A 1 88 ? 0.304 9.335 -16.178 1.00 91.75 88 SER A C 1
ATOM 715 O O . SER A 1 88 ? 0.009 10.524 -16.126 1.00 91.75 88 SER A O 1
ATOM 717 N N . PHE A 1 89 ? 0.857 8.674 -15.159 1.00 93.38 89 PHE A N 1
ATOM 718 C CA . PHE A 1 89 ? 1.322 9.288 -13.923 1.00 93.38 89 PHE A CA 1
ATOM 719 C C . PHE A 1 89 ? 2.769 9.758 -14.057 1.00 93.38 89 PHE A C 1
ATOM 721 O O . PHE A 1 89 ? 3.646 8.974 -14.424 1.00 93.38 89 PHE A O 1
ATOM 728 N N . THR A 1 90 ? 3.013 11.012 -13.690 1.00 90.44 90 THR A N 1
ATOM 729 C CA . THR A 1 90 ? 4.335 11.648 -13.687 1.00 90.44 90 THR A CA 1
ATOM 730 C C . THR A 1 90 ? 5.205 11.149 -12.534 1.00 90.44 90 THR A C 1
ATOM 732 O O . THR A 1 90 ? 6.417 10.995 -12.683 1.00 90.44 90 THR A O 1
ATOM 735 N N . ASP A 1 91 ? 4.600 10.904 -11.371 1.00 91.56 91 ASP A N 1
ATOM 736 C CA . ASP A 1 91 ? 5.295 10.474 -10.162 1.00 91.56 91 ASP A CA 1
ATOM 737 C C . ASP A 1 91 ? 4.372 9.709 -9.195 1.00 91.56 91 ASP A C 1
ATOM 739 O O . ASP A 1 91 ? 3.171 9.543 -9.420 1.00 91.56 91 ASP A O 1
ATOM 743 N N . LYS A 1 92 ? 4.947 9.241 -8.079 1.00 94.06 92 LYS A N 1
ATOM 744 C CA . LYS A 1 92 ? 4.223 8.524 -7.020 1.00 94.06 92 LYS A CA 1
ATOM 745 C C . LYS A 1 92 ? 3.075 9.336 -6.410 1.00 94.06 92 LYS A C 1
ATOM 747 O O . LYS A 1 92 ? 2.077 8.746 -6.009 1.00 94.06 92 LYS A O 1
ATOM 752 N N . SER A 1 93 ? 3.204 10.656 -6.308 1.00 93.94 93 SER A N 1
ATOM 753 C CA . SER A 1 93 ? 2.177 11.497 -5.688 1.00 93.94 93 SER A CA 1
ATOM 754 C C . SER A 1 93 ? 0.911 11.576 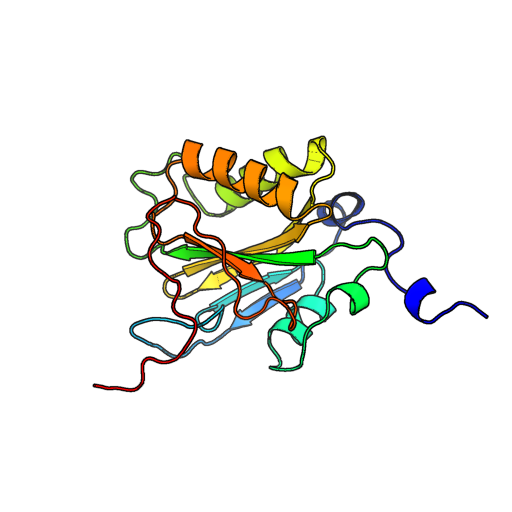-6.542 1.00 93.94 93 SER A C 1
ATOM 756 O O . SER A 1 93 ? -0.193 11.566 -5.999 1.00 93.94 93 SER A O 1
ATOM 758 N N . GLU A 1 94 ? 1.043 11.547 -7.871 1.00 96.12 94 GLU A N 1
ATOM 759 C CA . GLU A 1 94 ? -0.113 11.441 -8.767 1.00 96.12 94 GLU A CA 1
ATOM 760 C C . GLU A 1 94 ? -0.819 10.085 -8.631 1.00 96.12 94 GLU A C 1
ATOM 762 O O . GLU A 1 94 ? -2.050 10.034 -8.650 1.00 96.12 94 GLU A O 1
ATOM 767 N N . ILE A 1 95 ? -0.063 9.001 -8.418 1.00 97.19 95 ILE A N 1
ATOM 768 C CA . ILE A 1 95 ? -0.623 7.668 -8.144 1.00 97.19 95 ILE A CA 1
ATOM 769 C C . ILE A 1 95 ? -1.394 7.674 -6.814 1.00 97.19 95 ILE A C 1
ATOM 771 O O . ILE A 1 95 ? -2.541 7.230 -6.773 1.00 97.19 95 ILE A O 1
ATOM 775 N N . GLU A 1 96 ? -0.802 8.211 -5.739 1.00 97.06 96 GLU A N 1
ATOM 776 C CA . GLU A 1 96 ? -1.468 8.379 -4.434 1.00 97.06 96 GLU A CA 1
ATOM 777 C C . GLU A 1 96 ? -2.790 9.149 -4.584 1.00 97.06 96 GLU A C 1
ATOM 779 O O . GLU A 1 96 ? -3.833 8.712 -4.094 1.00 97.06 96 GLU A O 1
ATOM 784 N N . HIS A 1 97 ? -2.764 10.268 -5.313 1.00 96.88 97 HIS A N 1
ATOM 785 C CA . HIS A 1 97 ? -3.941 11.102 -5.534 1.00 96.88 97 HIS A CA 1
ATOM 786 C C . HIS A 1 97 ? -5.032 10.397 -6.352 1.00 96.88 97 HIS A C 1
ATOM 788 O O . HIS A 1 97 ? -6.222 10.536 -6.053 1.00 96.88 97 HIS A O 1
ATOM 794 N N . ALA A 1 98 ? -4.647 9.633 -7.376 1.00 97.94 98 ALA A N 1
ATOM 795 C CA . ALA A 1 98 ? -5.582 8.876 -8.200 1.00 97.94 98 ALA A CA 1
ATOM 796 C C . ALA A 1 98 ? -6.274 7.764 -7.398 1.00 97.94 98 ALA A C 1
ATOM 798 O O . ALA A 1 98 ? -7.491 7.599 -7.503 1.00 97.94 98 ALA A O 1
ATOM 799 N N . ILE A 1 99 ? -5.528 7.068 -6.533 1.00 98.12 99 ILE A N 1
ATOM 800 C CA . ILE A 1 99 ? -6.078 6.059 -5.620 1.00 98.12 99 ILE A CA 1
ATOM 801 C C . ILE A 1 99 ? -7.077 6.694 -4.650 1.00 98.12 99 ILE A C 1
ATOM 803 O O . ILE A 1 99 ? -8.204 6.213 -4.541 1.00 98.12 99 ILE A O 1
ATOM 807 N N . ASP A 1 100 ? -6.716 7.794 -3.986 1.00 98.00 100 ASP A N 1
ATOM 808 C CA . ASP A 1 100 ? -7.634 8.489 -3.073 1.00 98.00 100 ASP A CA 1
ATOM 809 C C . ASP A 1 100 ? -8.903 8.959 -3.796 1.00 98.00 100 ASP A C 1
ATOM 811 O O . ASP A 1 100 ? -10.015 8.783 -3.292 1.00 98.00 100 ASP A O 1
ATOM 815 N N . SER A 1 101 ? -8.758 9.481 -5.016 1.00 97.75 101 SER A N 1
ATOM 816 C CA . SER A 1 101 ? -9.885 9.908 -5.854 1.00 97.75 101 SER A CA 1
ATOM 817 C C . SER A 1 101 ? -10.811 8.750 -6.237 1.00 97.75 101 SER A C 1
ATOM 819 O O . SER A 1 101 ? -12.016 8.958 -6.383 1.00 97.75 101 SER A O 1
ATOM 821 N N . ALA A 1 102 ? -10.279 7.533 -6.373 1.00 98.06 102 ALA A N 1
ATOM 822 C CA . ALA A 1 102 ? -11.059 6.330 -6.651 1.00 98.06 102 ALA A CA 1
ATOM 823 C C . ALA A 1 102 ? -11.713 5.729 -5.392 1.00 98.06 102 ALA A C 1
ATOM 825 O O . ALA A 1 102 ? -12.797 5.152 -5.481 1.00 98.06 102 ALA A O 1
ATOM 826 N N . LEU A 1 103 ? -11.087 5.852 -4.217 1.00 98.44 103 LEU A N 1
ATOM 827 C CA . LEU A 1 103 ? -11.537 5.173 -2.996 1.00 98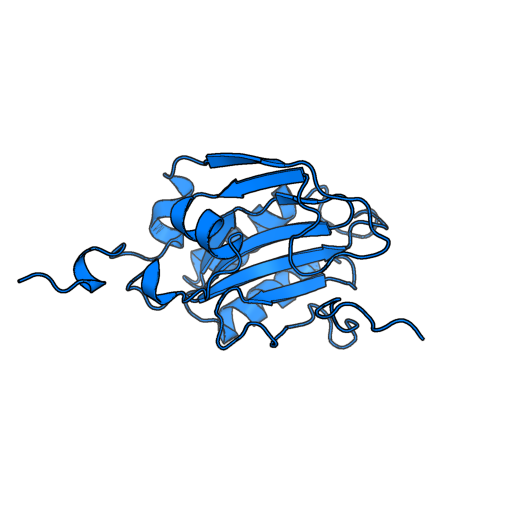.44 103 LEU A CA 1
ATOM 828 C C . LEU A 1 103 ? -12.424 6.037 -2.095 1.00 98.44 103 LEU A C 1
ATOM 830 O O . LEU A 1 103 ? -13.481 5.580 -1.641 1.00 98.44 103 LEU A O 1
ATOM 834 N N . ILE A 1 104 ? -12.023 7.282 -1.830 1.00 97.94 104 ILE A N 1
ATOM 835 C CA . ILE A 1 104 ? -12.639 8.128 -0.798 1.00 97.94 104 ILE A CA 1
ATOM 836 C C . ILE A 1 104 ? -14.103 8.471 -1.117 1.00 97.94 104 ILE A C 1
ATOM 838 O O . ILE A 1 104 ? -14.947 8.288 -0.230 1.00 97.94 104 ILE A O 1
ATOM 842 N N . PRO A 1 105 ? -14.480 8.896 -2.346 1.00 97.44 105 PRO A N 1
ATOM 843 C CA . PRO A 1 105 ? -15.874 9.240 -2.658 1.00 97.44 105 PRO A CA 1
ATOM 844 C C . PRO A 1 105 ? -16.850 8.076 -2.450 1.00 97.44 105 PRO A C 1
ATOM 846 O O . PRO A 1 105 ? -18.018 8.284 -2.114 1.00 97.44 105 PRO A O 1
ATOM 849 N N . HIS A 1 106 ? -16.355 6.848 -2.608 1.00 97.56 106 HIS A N 1
ATOM 850 C CA . HIS A 1 106 ? -17.112 5.611 -2.447 1.00 97.56 106 HIS A CA 1
ATOM 851 C C . HIS A 1 106 ? -16.951 4.978 -1.060 1.00 97.56 106 HIS A C 1
ATOM 853 O O . HIS A 1 106 ? -17.554 3.940 -0.798 1.00 97.56 106 HIS A O 1
ATOM 859 N N . ARG A 1 107 ? -16.200 5.621 -0.152 1.00 97.50 107 ARG A N 1
ATOM 860 C CA . ARG A 1 107 ? -15.917 5.147 1.213 1.00 97.50 107 ARG A CA 1
ATOM 861 C C . ARG A 1 107 ? -15.268 3.762 1.235 1.00 97.50 107 ARG A C 1
ATOM 863 O O . ARG A 1 107 ? -15.569 2.975 2.130 1.00 97.50 107 ARG A O 1
ATOM 870 N N . LEU A 1 108 ? -14.411 3.477 0.254 1.00 98.38 108 LEU A N 1
ATOM 871 C CA . LEU A 1 108 ? -13.725 2.188 0.082 1.00 98.38 108 LEU A CA 1
ATOM 872 C C . LEU A 1 108 ? -12.366 2.121 0.796 1.00 98.38 108 LEU A C 1
ATOM 874 O O . LEU A 1 108 ? -11.778 1.048 0.908 1.00 98.38 108 LEU A O 1
ATOM 878 N N . GLY A 1 109 ? -11.870 3.257 1.285 1.00 97.94 109 GLY A N 1
ATOM 879 C CA . GLY A 1 109 ? -10.572 3.369 1.938 1.00 97.94 109 GLY A CA 1
ATOM 880 C C . GLY A 1 109 ? -9.848 4.650 1.548 1.00 97.94 109 GLY A C 1
ATOM 881 O O . GLY A 1 109 ? -10.454 5.563 0.983 1.00 97.94 109 GLY A O 1
ATOM 882 N N . CYS A 1 110 ? -8.559 4.705 1.857 1.00 98.19 110 CYS A N 1
ATOM 883 C CA . CYS A 1 110 ? -7.644 5.768 1.446 1.00 98.19 110 CYS A CA 1
ATOM 884 C C . CYS A 1 110 ? -6.190 5.289 1.533 1.00 98.19 110 CYS A C 1
ATOM 886 O O . CYS A 1 110 ? -5.904 4.255 2.151 1.00 98.19 110 CYS A O 1
ATOM 888 N N . GLN A 1 111 ? -5.270 6.070 0.974 1.00 97.50 111 GLN A N 1
ATOM 889 C CA . GLN A 1 111 ? -3.859 5.972 1.331 1.00 97.50 111 GLN A CA 1
ATOM 890 C C . GLN A 1 111 ? -3.595 6.561 2.716 1.00 97.50 111 GLN A C 1
ATOM 892 O O . GLN A 1 111 ? -4.250 7.506 3.158 1.00 97.50 111 GLN A O 1
ATOM 897 N N . ILE A 1 112 ? -2.644 5.963 3.419 1.00 97.56 112 ILE A N 1
ATOM 898 C CA . ILE A 1 112 ? -2.264 6.318 4.790 1.00 97.56 112 ILE A CA 1
ATOM 899 C C . ILE A 1 112 ? -0.751 6.475 4.946 1.00 97.56 112 ILE A C 1
ATOM 901 O O . ILE A 1 112 ? -0.267 6.681 6.062 1.00 97.56 112 ILE A O 1
ATOM 905 N N . GLY A 1 113 ? 0.005 6.359 3.853 1.00 97.00 113 GLY A N 1
ATOM 906 C CA . GLY A 1 113 ? 1.457 6.320 3.896 1.00 97.00 113 GLY A CA 1
ATOM 907 C C . GLY A 1 113 ? 2.095 5.636 2.700 1.00 97.00 113 GLY A C 1
ATOM 908 O O . GLY A 1 113 ? 1.557 5.600 1.593 1.00 97.00 113 GLY A O 1
ATOM 909 N N . GLY A 1 114 ? 3.283 5.109 2.947 1.00 96.69 114 GLY A N 1
ATOM 910 C CA . GLY A 1 114 ? 4.123 4.427 1.981 1.00 96.69 114 GLY A CA 1
ATOM 911 C C . GLY A 1 114 ? 5.464 5.131 1.824 1.00 96.69 114 GLY A C 1
ATOM 912 O O . GLY A 1 114 ? 5.837 5.997 2.614 1.00 96.69 114 GLY A O 1
ATOM 913 N N . GLY A 1 115 ? 6.203 4.802 0.775 1.00 97.12 115 GLY A N 1
ATOM 914 C CA . GLY A 1 115 ? 7.583 5.249 0.663 1.00 97.12 115 GLY A CA 1
ATOM 915 C C . GLY A 1 115 ? 8.226 4.971 -0.681 1.00 97.12 115 GLY A C 1
ATOM 916 O O . GLY A 1 115 ? 7.595 4.444 -1.598 1.00 97.12 115 GLY A O 1
ATOM 917 N N . MET A 1 116 ? 9.482 5.379 -0.789 1.00 97.94 116 MET A N 1
ATOM 918 C CA . MET A 1 116 ? 10.343 5.060 -1.918 1.00 97.94 116 MET A CA 1
ATOM 919 C C . MET A 1 116 ? 11.418 4.102 -1.431 1.00 97.94 116 MET A C 1
ATOM 921 O O . MET A 1 116 ? 12.079 4.352 -0.418 1.00 97.94 116 MET A O 1
ATOM 925 N N . GLY A 1 117 ? 11.559 3.003 -2.157 1.00 97.19 117 GLY A N 1
ATOM 926 C CA . GLY A 1 117 ? 12.659 2.079 -2.013 1.00 97.19 117 GLY A CA 1
ATOM 927 C C . GLY A 1 117 ? 13.663 2.186 -3.152 1.00 97.19 117 GLY A C 1
ATOM 928 O O . GLY A 1 117 ? 13.490 2.968 -4.089 1.00 97.19 117 GLY A O 1
ATOM 929 N N . LEU A 1 118 ? 14.739 1.411 -3.049 1.00 96.19 118 LEU A N 1
ATOM 930 C CA . LEU A 1 118 ? 15.806 1.357 -4.051 1.00 96.19 118 LEU A CA 1
ATOM 931 C C . LEU A 1 118 ? 15.289 0.953 -5.440 1.00 96.19 118 LEU A C 1
ATOM 933 O O . LEU A 1 118 ? 15.811 1.430 -6.447 1.00 96.19 118 LEU A O 1
ATOM 937 N N . ARG A 1 119 ? 14.267 0.093 -5.497 1.00 96.00 119 ARG A N 1
ATOM 938 C CA . ARG A 1 119 ? 13.639 -0.379 -6.740 1.00 96.00 119 ARG A CA 1
ATOM 939 C C . ARG A 1 119 ? 12.146 -0.093 -6.791 1.00 96.00 119 ARG A C 1
ATOM 941 O O . ARG A 1 119 ? 11.607 0.158 -7.870 1.00 96.00 119 ARG A O 1
ATOM 948 N N . TYR A 1 120 ? 11.472 -0.182 -5.652 1.00 97.62 120 TYR A N 1
ATOM 949 C CA . TYR A 1 120 ? 10.018 -0.159 -5.600 1.00 97.62 120 TYR A CA 1
ATOM 950 C C . TYR A 1 120 ? 9.475 1.154 -5.030 1.00 97.62 120 TYR A C 1
ATOM 952 O O . TYR A 1 120 ? 10.076 1.778 -4.159 1.00 97.62 120 TYR A O 1
ATOM 960 N N . ALA A 1 121 ? 8.290 1.557 -5.484 1.00 97.62 121 ALA A N 1
ATOM 961 C CA . ALA A 1 121 ? 7.451 2.512 -4.765 1.00 97.62 121 ALA A CA 1
ATOM 962 C C . ALA A 1 121 ? 6.360 1.782 -3.981 1.00 97.62 121 ALA A C 1
ATOM 964 O O . ALA A 1 121 ? 5.794 0.794 -4.455 1.00 97.62 121 ALA A O 1
ATOM 965 N N . TYR A 1 122 ? 6.045 2.320 -2.804 1.00 98.38 122 TYR A N 1
ATOM 966 C CA . TYR A 1 122 ? 5.091 1.743 -1.864 1.00 98.38 122 TYR A CA 1
ATOM 967 C C . TYR A 1 122 ? 3.986 2.727 -1.513 1.00 98.38 122 TYR A C 1
ATOM 969 O O . TYR A 1 122 ? 4.271 3.883 -1.198 1.00 98.38 122 TYR A O 1
ATOM 977 N N . ILE A 1 123 ? 2.734 2.282 -1.537 1.00 98.56 123 ILE A N 1
ATOM 978 C CA . ILE A 1 123 ? 1.580 3.083 -1.110 1.00 98.56 123 ILE A CA 1
ATOM 979 C C . ILE A 1 123 ? 0.813 2.272 -0.079 1.00 98.56 123 ILE A C 1
ATOM 981 O O . ILE A 1 123 ? 0.196 1.272 -0.436 1.00 98.56 123 ILE A O 1
ATOM 985 N N . ASP A 1 124 ? 0.854 2.700 1.178 1.00 98.50 124 ASP A N 1
ATOM 986 C CA . ASP A 1 124 ? 0.140 2.032 2.264 1.00 98.50 124 ASP A CA 1
ATOM 987 C C . ASP A 1 124 ? -1.323 2.480 2.256 1.00 98.50 124 ASP A C 1
ATOM 989 O O . ASP A 1 124 ? -1.617 3.669 2.100 1.00 98.50 124 ASP A O 1
ATOM 993 N N . LEU A 1 125 ? -2.244 1.539 2.446 1.00 98.62 125 LEU A N 1
ATOM 994 C CA . LEU A 1 125 ? -3.687 1.731 2.335 1.00 98.62 125 LEU A CA 1
ATOM 995 C C . LEU A 1 125 ? -4.417 1.197 3.573 1.00 98.62 125 LEU A C 1
ATOM 997 O O . LEU A 1 125 ? -4.032 0.181 4.154 1.00 98.62 125 LEU A O 1
ATOM 1001 N N . ALA A 1 126 ? -5.533 1.840 3.914 1.00 98.25 126 ALA A N 1
ATOM 1002 C CA . ALA A 1 126 ? -6.551 1.302 4.814 1.00 98.25 126 ALA A CA 1
ATOM 1003 C C . ALA A 1 126 ? -7.857 1.116 4.031 1.00 98.25 126 ALA A C 1
ATOM 1005 O O . ALA A 1 126 ? -8.450 2.097 3.579 1.00 98.25 126 ALA A O 1
ATOM 1006 N N . LEU A 1 127 ? -8.294 -0.134 3.844 1.00 98.44 127 LEU A N 1
ATOM 1007 C CA . LEU A 1 127 ? -9.464 -0.485 3.031 1.00 98.44 127 LEU A CA 1
ATOM 1008 C C . LEU A 1 127 ? -10.646 -0.890 3.906 1.00 98.44 127 LEU A C 1
ATOM 1010 O O . LEU A 1 127 ? -10.507 -1.754 4.763 1.00 98.44 127 LEU A O 1
ATOM 1014 N N . THR A 1 128 ? -11.823 -0.324 3.663 1.00 97.62 128 THR A N 1
ATOM 1015 C CA . THR A 1 128 ? -13.066 -0.651 4.395 1.00 97.62 128 THR A CA 1
ATOM 1016 C C . THR A 1 128 ? -13.841 -1.810 3.767 1.00 97.62 128 THR A C 1
ATOM 1018 O O . THR A 1 128 ? -14.566 -2.515 4.463 1.00 97.62 128 THR A O 1
ATOM 1021 N N . ASP A 1 129 ? -13.683 -2.015 2.457 1.00 97.25 129 ASP A N 1
ATOM 1022 C CA . ASP A 1 129 ? -14.202 -3.154 1.697 1.00 97.25 129 ASP A CA 1
ATOM 1023 C C . ASP A 1 129 ? -13.112 -3.616 0.730 1.00 97.25 129 ASP A C 1
ATOM 1025 O O . ASP A 1 129 ? -12.884 -3.004 -0.314 1.00 97.25 129 ASP A O 1
ATOM 1029 N N . VAL A 1 130 ? -12.418 -4.694 1.095 1.00 96.75 130 VAL A N 1
ATOM 1030 C CA . VAL A 1 130 ? -11.249 -5.194 0.358 1.00 96.75 130 VAL A CA 1
ATOM 1031 C C . VAL A 1 130 ? -11.598 -5.534 -1.091 1.00 96.75 130 VAL A C 1
ATOM 1033 O O . VAL A 1 130 ? -10.863 -5.162 -2.002 1.00 96.75 130 VAL A O 1
ATOM 1036 N N . SER A 1 131 ? -12.730 -6.198 -1.336 1.00 96.94 131 SER A N 1
ATOM 1037 C CA . SER A 1 131 ? -13.089 -6.657 -2.682 1.00 96.94 131 SER A CA 1
ATOM 1038 C C . SER A 1 131 ? -13.440 -5.487 -3.600 1.00 96.94 131 SER A C 1
ATOM 1040 O O . SER A 1 131 ? -12.975 -5.421 -4.744 1.00 96.94 131 SER A O 1
ATOM 1042 N N . ALA A 1 132 ? -14.267 -4.559 -3.115 1.00 98.25 132 ALA A N 1
ATOM 1043 C CA . ALA A 1 132 ? -14.673 -3.397 -3.896 1.00 98.25 132 ALA A CA 1
ATOM 1044 C C . ALA A 1 132 ? -13.503 -2.421 -4.102 1.00 98.25 132 ALA A C 1
ATOM 1046 O O . ALA A 1 132 ? -13.299 -1.936 -5.216 1.00 98.25 132 ALA A O 1
ATOM 1047 N N . ALA A 1 133 ? -12.685 -2.195 -3.071 1.00 98.31 133 ALA A N 1
ATOM 1048 C CA . ALA A 1 133 ? -11.510 -1.334 -3.156 1.00 98.31 133 ALA A CA 1
ATOM 1049 C C . ALA A 1 133 ? -10.461 -1.868 -4.136 1.00 98.31 133 ALA A C 1
ATOM 1051 O O . ALA A 1 133 ? -9.972 -1.112 -4.968 1.00 98.31 133 ALA A O 1
ATOM 1052 N N . ILE A 1 134 ? -10.149 -3.168 -4.100 1.00 98.06 134 ILE A N 1
ATOM 1053 C CA . ILE A 1 134 ? -9.201 -3.786 -5.041 1.00 98.06 134 ILE A CA 1
ATOM 1054 C C . ILE A 1 134 ? -9.662 -3.614 -6.488 1.00 98.06 134 ILE A C 1
ATOM 1056 O O . ILE A 1 134 ? -8.840 -3.352 -7.366 1.00 98.06 134 ILE A O 1
ATOM 1060 N N . THR A 1 135 ? -10.967 -3.740 -6.739 1.00 98.25 135 THR A N 1
ATOM 1061 C CA . THR A 1 135 ? -11.538 -3.515 -8.074 1.00 98.25 135 THR A CA 1
ATOM 1062 C C . THR A 1 135 ? -11.312 -2.068 -8.513 1.00 98.25 135 THR A C 1
ATOM 1064 O O . THR A 1 135 ? -10.738 -1.838 -9.574 1.00 98.25 135 THR A O 1
ATOM 1067 N N . ALA A 1 136 ? -11.648 -1.096 -7.658 1.00 98.44 136 ALA A N 1
ATOM 1068 C CA . ALA A 1 136 ? -11.448 0.324 -7.944 1.00 98.44 136 ALA A CA 1
ATOM 1069 C C . ALA A 1 136 ? -9.965 0.692 -8.158 1.00 98.44 136 ALA A C 1
ATOM 1071 O O . ALA A 1 136 ? -9.640 1.435 -9.083 1.00 98.44 136 ALA A O 1
ATOM 1072 N N . ILE A 1 137 ? -9.057 0.140 -7.345 1.00 98.38 137 ILE A N 1
ATOM 1073 C CA . ILE A 1 137 ? -7.606 0.343 -7.470 1.00 98.38 137 ILE A CA 1
ATOM 1074 C C . ILE A 1 137 ? -7.101 -0.224 -8.796 1.00 98.38 137 ILE A C 1
ATOM 1076 O O . ILE A 1 137 ? -6.371 0.457 -9.511 1.00 98.38 137 ILE A O 1
ATOM 1080 N N . ARG A 1 138 ? -7.495 -1.452 -9.156 1.00 97.88 138 ARG A N 1
ATOM 1081 C CA . ARG A 1 138 ? -7.108 -2.061 -10.435 1.00 97.88 138 ARG A CA 1
ATOM 1082 C C . ARG A 1 138 ? -7.578 -1.221 -11.610 1.00 97.88 138 ARG A C 1
ATOM 1084 O O . ARG A 1 138 ? -6.761 -0.914 -12.470 1.00 97.88 138 ARG A O 1
ATOM 1091 N N . ASP A 1 139 ? -8.848 -0.835 -11.638 1.00 97.38 139 ASP A N 1
ATOM 1092 C CA . ASP A 1 139 ? -9.405 -0.041 -12.735 1.00 97.38 139 ASP A CA 1
ATOM 1093 C C . ASP A 1 139 ? -8.668 1.297 -12.876 1.00 97.38 139 ASP A C 1
ATOM 1095 O O . ASP A 1 139 ? -8.247 1.666 -13.974 1.00 97.38 139 ASP A O 1
ATOM 1099 N N . CYS A 1 140 ? -8.433 1.981 -11.753 1.00 96.88 140 CYS A N 1
ATOM 1100 C CA . CYS A 1 140 ? -7.708 3.246 -11.708 1.00 96.88 140 CYS A CA 1
ATOM 1101 C C . CYS A 1 140 ? -6.259 3.116 -12.202 1.00 96.88 140 CYS A C 1
ATOM 1103 O O . CYS A 1 140 ? -5.830 3.873 -13.073 1.00 96.88 140 CYS A O 1
ATOM 1105 N N . LEU A 1 141 ? -5.501 2.156 -11.671 1.00 96.88 141 LEU A N 1
ATOM 1106 C CA . LEU A 1 141 ? -4.074 2.035 -11.965 1.00 96.88 141 LEU A CA 1
ATOM 1107 C C . LEU A 1 141 ? -3.803 1.415 -13.341 1.00 96.88 141 LEU A C 1
ATOM 1109 O O . LEU A 1 141 ? -2.843 1.809 -14.004 1.00 96.88 141 LEU A O 1
ATOM 1113 N N . ARG A 1 142 ? -4.671 0.508 -13.816 1.00 96.12 142 ARG A N 1
ATOM 1114 C CA . ARG A 1 142 ? -4.634 -0.003 -15.197 1.00 96.12 142 ARG A CA 1
ATOM 1115 C C . ARG A 1 142 ? -4.906 1.111 -16.200 1.00 96.12 142 ARG A C 1
ATOM 1117 O O . ARG A 1 142 ? -4.218 1.183 -17.212 1.00 96.12 142 ARG A O 1
ATOM 1124 N N . ALA A 1 143 ? -5.876 1.987 -15.923 1.00 95.62 143 ALA A N 1
ATOM 1125 C CA . ALA A 1 143 ? -6.161 3.129 -16.791 1.00 95.62 143 ALA A CA 1
ATOM 1126 C C . ALA A 1 143 ? -4.946 4.060 -16.930 1.00 95.62 143 ALA A C 1
ATOM 1128 O O . ALA A 1 143 ? -4.731 4.620 -18.004 1.00 95.62 143 ALA A O 1
ATOM 1129 N N . GLY A 1 144 ? -4.129 4.171 -15.878 1.00 95.06 144 GLY A N 1
ATOM 1130 C CA . GLY A 1 144 ? -2.882 4.929 -15.905 1.00 95.06 144 GLY A CA 1
ATOM 1131 C C . GLY A 1 144 ? -1.643 4.163 -16.372 1.00 95.06 144 GLY A C 1
ATOM 1132 O O . GLY A 1 144 ? -0.555 4.726 -16.342 1.00 95.06 144 GLY A O 1
ATOM 1133 N N . SER A 1 145 ? -1.783 2.911 -16.826 1.00 95.12 145 SER A N 1
ATOM 1134 C CA . SER A 1 145 ? -0.686 2.095 -17.380 1.00 95.12 145 SER A CA 1
ATOM 1135 C C . SER A 1 145 ? 0.527 1.951 -16.449 1.00 95.12 145 SER A C 1
ATOM 1137 O O . SER A 1 145 ? 1.676 2.019 -16.876 1.00 95.12 145 SER A O 1
ATOM 1139 N N . ILE A 1 146 ? 0.274 1.730 -15.156 1.00 95.31 146 ILE A N 1
ATOM 1140 C CA . ILE A 1 146 ? 1.315 1.412 -14.167 1.00 95.31 146 ILE A CA 1
ATOM 1141 C C . ILE A 1 146 ? 2.150 0.180 -14.593 1.00 95.31 146 ILE A C 1
ATOM 1143 O O . ILE A 1 146 ? 1.588 -0.737 -15.205 1.00 95.31 146 ILE A O 1
ATOM 1147 N N . PRO A 1 147 ? 3.448 0.078 -14.238 1.00 95.44 147 PRO A N 1
ATOM 1148 C CA . PRO A 1 147 ? 4.257 -1.105 -14.520 1.00 95.44 147 PRO A CA 1
ATOM 1149 C C . PRO A 1 147 ? 3.577 -2.431 -14.163 1.00 95.44 147 PRO A C 1
ATOM 1151 O O . PRO A 1 147 ? 2.927 -2.577 -13.124 1.00 95.44 147 PRO A O 1
ATOM 1154 N N . LYS A 1 148 ? 3.760 -3.438 -15.022 1.00 94.62 148 LYS A N 1
ATOM 1155 C CA . LYS A 1 148 ? 3.094 -4.746 -14.900 1.00 94.62 148 LYS A CA 1
ATOM 1156 C C . LYS A 1 148 ? 3.470 -5.512 -13.626 1.00 94.62 148 LYS A C 1
ATOM 1158 O O . LYS A 1 148 ? 2.645 -6.251 -13.078 1.00 94.62 148 LYS A O 1
ATOM 1163 N N . ARG A 1 149 ? 4.707 -5.329 -13.155 1.00 95.69 149 ARG A N 1
ATOM 1164 C CA . ARG A 1 149 ? 5.216 -5.818 -11.864 1.00 95.69 149 ARG A CA 1
ATOM 1165 C C . ARG A 1 149 ? 4.728 -4.907 -10.734 1.00 95.69 149 ARG A C 1
ATOM 1167 O O . ARG A 1 149 ? 5.501 -4.182 -10.118 1.00 95.69 149 ARG A O 1
ATOM 1174 N N . SER A 1 150 ? 3.418 -4.932 -10.515 1.00 96.94 150 SER A N 1
ATOM 1175 C CA . SER A 1 150 ? 2.765 -4.188 -9.445 1.00 96.94 150 SER A CA 1
ATOM 1176 C C . SER A 1 150 ? 1.710 -5.041 -8.760 1.00 96.94 150 SER A C 1
ATOM 1178 O O . SER A 1 150 ? 0.931 -5.738 -9.421 1.00 96.94 150 SER A O 1
ATOM 1180 N N . TRP A 1 151 ? 1.669 -4.969 -7.434 1.00 98.25 151 TRP A N 1
ATOM 1181 C CA . TRP A 1 151 ? 0.872 -5.863 -6.597 1.00 98.25 151 TRP A CA 1
ATOM 1182 C C . TRP A 1 151 ? 0.220 -5.112 -5.450 1.00 98.25 151 TRP A C 1
ATOM 1184 O O . TRP A 1 151 ? 0.783 -4.145 -4.947 1.00 98.25 151 TRP A O 1
ATOM 1194 N N . ILE A 1 152 ? -0.923 -5.617 -4.999 1.00 98.31 152 ILE A N 1
ATOM 1195 C CA . ILE A 1 152 ? -1.486 -5.314 -3.684 1.00 98.31 152 ILE A CA 1
ATOM 1196 C C . ILE A 1 152 ? -1.105 -6.472 -2.760 1.00 98.31 152 ILE A C 1
ATOM 1198 O O . ILE A 1 152 ? -1.369 -7.636 -3.076 1.00 98.31 152 ILE A O 1
ATOM 1202 N N . LE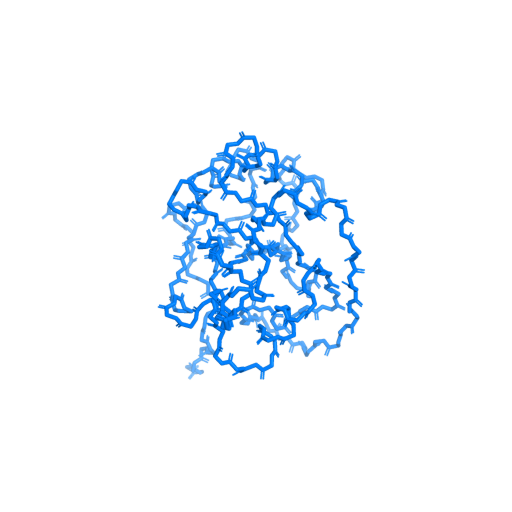U A 1 153 ? -0.466 -6.141 -1.645 1.00 97.81 153 LEU A N 1
ATOM 1203 C CA . LEU A 1 153 ? 0.039 -7.058 -0.625 1.00 97.81 153 LEU A CA 1
ATOM 1204 C C . LEU A 1 153 ? -0.545 -6.670 0.732 1.00 97.81 153 LEU A C 1
ATOM 1206 O O . LEU A 1 153 ? -0.854 -5.502 0.956 1.00 97.81 153 LEU A O 1
ATOM 1210 N N . PHE A 1 154 ? -0.687 -7.620 1.649 1.00 96.94 154 PHE A N 1
ATOM 1211 C CA . PHE A 1 154 ? -1.350 -7.379 2.930 1.00 96.94 154 PHE A CA 1
ATOM 1212 C C . PHE A 1 154 ? -0.352 -7.335 4.083 1.00 96.94 154 PHE A C 1
ATOM 1214 O O . PHE A 1 154 ? 0.623 -8.085 4.099 1.00 96.94 154 PHE A O 1
ATOM 1221 N N . PHE A 1 155 ? -0.608 -6.454 5.054 1.00 95.88 155 PHE A N 1
ATOM 1222 C CA . PHE A 1 155 ? 0.121 -6.476 6.322 1.00 95.88 155 PHE A CA 1
ATOM 1223 C C . PHE A 1 155 ? -0.435 -7.543 7.263 1.00 95.88 155 PHE A C 1
ATOM 1225 O O . PHE A 1 155 ? 0.312 -8.107 8.052 1.00 95.88 155 PHE A O 1
ATOM 1232 N N . ASP A 1 156 ? -1.742 -7.805 7.187 1.00 94.38 156 ASP A N 1
ATOM 1233 C CA . ASP A 1 156 ? -2.425 -8.736 8.079 1.00 94.38 156 ASP A CA 1
ATOM 1234 C C . ASP A 1 156 ? -1.817 -10.141 8.010 1.00 94.38 156 ASP A C 1
ATOM 1236 O O . ASP A 1 156 ? -1.653 -10.696 6.922 1.00 94.38 156 ASP A O 1
ATOM 1240 N N . ALA A 1 157 ? -1.481 -10.713 9.167 1.00 93.19 157 ALA A N 1
ATOM 1241 C CA . ALA A 1 157 ? -0.778 -11.989 9.260 1.00 93.19 157 ALA A CA 1
ATOM 1242 C C . ALA A 1 157 ? -1.550 -13.127 8.574 1.00 93.19 157 ALA A C 1
ATOM 1244 O O . ALA A 1 157 ? -0.936 -13.986 7.939 1.00 93.19 157 ALA A O 1
ATOM 1245 N N . ASP A 1 158 ? -2.884 -13.091 8.635 1.00 92.25 158 ASP A N 1
ATOM 1246 C CA . ASP A 1 158 ? -3.754 -14.086 7.998 1.00 92.25 158 ASP A CA 1
ATOM 1247 C C . ASP A 1 158 ? -3.752 -13.980 6.460 1.00 92.25 158 ASP A C 1
ATOM 1249 O O . ASP A 1 158 ? -4.111 -14.932 5.770 1.00 92.25 158 ASP A O 1
ATOM 1253 N N . LEU A 1 159 ? -3.324 -12.837 5.915 1.00 92.00 159 LEU A N 1
ATOM 1254 C CA . LEU A 1 159 ? -3.277 -12.536 4.481 1.00 92.00 159 LEU A CA 1
ATOM 1255 C C . LEU A 1 159 ? -1.845 -12.334 3.961 1.00 92.00 159 LEU A C 1
ATOM 1257 O O . LEU A 1 159 ? -1.662 -12.023 2.789 1.00 92.00 159 LEU A O 1
ATOM 1261 N N . ALA A 1 160 ? -0.817 -12.519 4.791 1.00 87.38 160 ALA A N 1
ATOM 1262 C CA . ALA A 1 160 ? 0.566 -12.161 4.457 1.00 87.38 160 ALA A CA 1
ATOM 1263 C C . ALA A 1 160 ? 1.159 -12.958 3.276 1.00 87.38 160 ALA A C 1
ATOM 1265 O O . ALA A 1 160 ? 2.136 -12.529 2.662 1.00 87.38 160 ALA A O 1
ATOM 1266 N N . THR A 1 161 ? 0.575 -14.118 2.956 1.00 88.56 161 THR A N 1
ATOM 1267 C CA . THR A 1 161 ? 0.951 -14.941 1.787 1.00 88.56 161 THR A CA 1
ATOM 1268 C C . THR A 1 161 ? 0.051 -14.71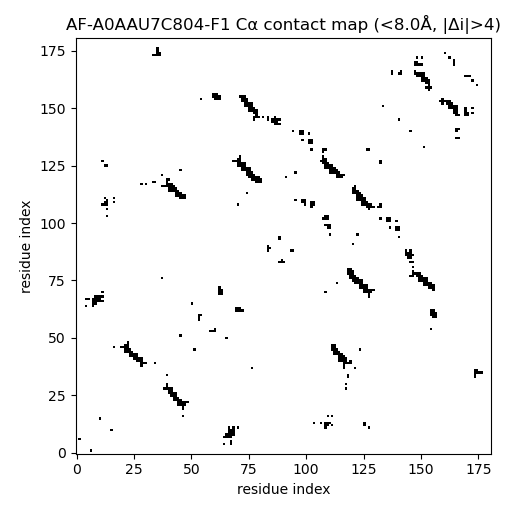4 0.571 1.00 88.56 161 THR A C 1
ATOM 1270 O O . THR A 1 161 ? 0.362 -15.179 -0.527 1.00 88.56 161 THR A O 1
ATOM 1273 N N . GLU A 1 162 ? -1.038 -13.969 0.752 1.00 94.19 162 GLU A N 1
ATOM 1274 C CA . GLU A 1 162 ? -1.964 -13.592 -0.304 1.00 94.19 162 GLU A CA 1
ATOM 1275 C C . GLU A 1 162 ? -1.461 -12.337 -1.017 1.00 94.19 162 GLU A C 1
ATOM 1277 O O . GLU A 1 162 ? -0.873 -11.426 -0.429 1.00 94.19 162 GLU A O 1
ATOM 1282 N N . TRP A 1 163 ? -1.716 -12.267 -2.317 1.00 96.31 163 TRP A N 1
ATOM 1283 C CA . TRP A 1 163 ? -1.371 -11.106 -3.120 1.00 96.31 163 TRP A CA 1
ATOM 1284 C C . TRP A 1 163 ? -2.328 -10.968 -4.291 1.00 96.31 163 TRP A C 1
ATOM 1286 O O . TRP A 1 163 ? -2.929 -11.932 -4.770 1.00 96.31 163 TRP A O 1
ATOM 1296 N N . VAL A 1 164 ? -2.451 -9.741 -4.781 1.00 97.12 164 VAL A N 1
ATOM 1297 C CA . VAL A 1 164 ? -3.317 -9.421 -5.908 1.00 97.12 164 VAL A CA 1
ATOM 1298 C C . VAL A 1 164 ? -2.511 -8.674 -6.957 1.00 97.12 164 VAL A C 1
ATOM 1300 O O . VAL A 1 164 ? -2.078 -7.545 -6.742 1.00 97.12 164 VAL A O 1
ATOM 1303 N N . GLY A 1 165 ? -2.311 -9.303 -8.115 1.00 97.12 165 GLY A N 1
ATOM 1304 C CA . GLY A 1 165 ? -1.672 -8.652 -9.257 1.00 97.12 165 GLY A CA 1
ATOM 1305 C C . GLY A 1 165 ? -2.540 -7.527 -9.815 1.00 97.12 165 GLY A C 1
ATOM 1306 O O . GLY A 1 165 ? -3.770 -7.659 -9.861 1.00 97.12 165 GLY A O 1
ATOM 1307 N N . LEU A 1 166 ? -1.930 -6.421 -10.245 1.00 95.50 166 LEU A N 1
ATOM 1308 C CA . LEU A 1 166 ? -2.696 -5.352 -10.880 1.00 95.50 166 LEU A CA 1
ATOM 1309 C C . LEU A 1 166 ? -3.194 -5.748 -12.264 1.00 95.50 166 LEU A C 1
ATOM 1311 O O . LEU A 1 166 ? -4.281 -5.320 -12.607 1.00 95.50 166 LEU A O 1
ATOM 1315 N N . TYR A 1 167 ? -2.516 -6.624 -13.003 1.00 95.81 167 TYR A N 1
ATOM 1316 C CA . TYR A 1 167 ? -2.945 -7.174 -14.295 1.00 95.81 167 TYR A CA 1
ATOM 1317 C C . TYR A 1 167 ? -3.264 -8.669 -14.180 1.00 95.81 167 TYR A C 1
ATOM 1319 O O . TYR A 1 167 ? -2.853 -9.329 -13.226 1.00 95.81 167 TYR A O 1
ATOM 1327 N N . ASP A 1 168 ? -3.999 -9.208 -15.153 1.00 92.75 168 ASP A N 1
ATOM 1328 C CA . ASP A 1 168 ? -4.390 -10.628 -15.160 1.00 92.75 168 ASP A CA 1
ATOM 1329 C C . ASP A 1 168 ? -3.179 -11.555 -15.364 1.00 92.75 168 ASP A C 1
ATOM 1331 O O . ASP A 1 168 ? -3.185 -12.709 -14.946 1.00 92.75 168 ASP A O 1
ATOM 1335 N N . ASP A 1 169 ? -2.122 -11.028 -15.978 1.00 94.12 169 ASP A N 1
ATOM 1336 C CA . ASP A 1 169 ? -0.859 -11.698 -16.263 1.00 94.12 169 ASP A CA 1
ATOM 1337 C C . ASP A 1 169 ? 0.321 -11.100 -15.470 1.00 94.12 169 ASP A C 1
ATOM 1339 O O . ASP A 1 169 ? 1.484 -11.281 -15.848 1.00 94.12 169 ASP A O 1
ATOM 1343 N N . THR A 1 170 ? 0.042 -10.375 -14.377 1.00 95.94 170 THR A N 1
ATOM 1344 C CA . THR A 1 170 ? 1.074 -9.909 -13.439 1.00 95.94 170 THR A CA 1
ATOM 1345 C C . THR A 1 170 ? 1.831 -11.121 -12.872 1.00 95.94 170 THR A C 1
ATOM 1347 O O . THR A 1 170 ? 1.198 -12.030 -12.330 1.00 95.94 170 THR A O 1
ATOM 1350 N N . PRO A 1 171 ? 3.176 -11.164 -12.976 1.00 95.00 171 PRO A N 1
ATOM 1351 C CA . PRO A 1 171 ? 3.965 -12.252 -12.395 1.00 95.00 171 PRO A CA 1
ATOM 1352 C C . PRO A 1 171 ? 3.858 -12.242 -10.861 1.00 95.00 171 PRO A C 1
ATOM 1354 O O . PRO A 1 171 ? 3.533 -11.200 -10.297 1.00 95.00 171 PRO A O 1
ATOM 1357 N N . PRO A 1 172 ? 4.151 -13.350 -10.160 1.00 94.31 172 PRO A N 1
ATOM 1358 C CA . PRO A 1 172 ? 4.121 -13.368 -8.699 1.00 94.31 172 PRO A CA 1
ATOM 1359 C C . PRO A 1 172 ? 5.129 -12.372 -8.090 1.00 94.31 172 PRO A C 1
ATOM 1361 O O . PRO A 1 172 ? 6.208 -12.176 -8.663 1.00 94.31 172 PRO A O 1
ATOM 1364 N N . PRO A 1 173 ? 4.801 -11.742 -6.945 1.00 93.94 173 PRO A N 1
ATOM 1365 C CA . PRO A 1 173 ? 5.737 -10.886 -6.234 1.00 93.94 173 PRO A CA 1
ATOM 1366 C C . PRO A 1 173 ? 6.862 -11.708 -5.586 1.00 93.94 173 PRO A C 1
ATOM 1368 O O . PRO A 1 173 ? 6.665 -12.883 -5.259 1.00 93.94 173 PRO A O 1
ATOM 1371 N N . PRO A 1 174 ? 8.028 -11.092 -5.335 1.00 89.44 174 PRO A N 1
ATOM 1372 C CA . PRO A 1 174 ? 9.067 -11.687 -4.502 1.00 89.44 174 PRO A CA 1
ATOM 1373 C C . PRO A 1 174 ? 8.580 -11.730 -3.039 1.00 89.44 174 PRO A C 1
ATOM 1375 O O . PRO A 1 174 ? 8.618 -10.727 -2.325 1.00 89.44 174 PRO A O 1
ATOM 1378 N N . LEU A 1 175 ? 8.049 -12.885 -2.618 1.00 81.25 175 LEU A N 1
ATOM 1379 C CA . LEU A 1 175 ? 7.500 -13.126 -1.267 1.00 81.25 175 LEU A CA 1
ATOM 1380 C C . LEU A 1 175 ? 8.381 -14.015 -0.390 1.00 81.25 175 LEU A C 1
ATOM 1382 O O . LEU A 1 175 ? 8.235 -14.028 0.827 1.00 81.25 175 LEU A O 1
ATOM 1386 N N . LEU A 1 176 ? 9.279 -14.770 -1.007 1.00 73.44 176 LEU A N 1
ATOM 1387 C CA . LEU A 1 176 ? 10.240 -15.633 -0.339 1.00 73.44 176 LEU A CA 1
ATOM 1388 C C . LEU A 1 176 ? 11.601 -15.363 -0.966 1.00 73.44 176 LEU A C 1
ATOM 1390 O O . LEU A 1 176 ? 11.678 -15.086 -2.166 1.00 73.44 176 LEU A O 1
ATOM 1394 N N . LEU A 1 177 ? 12.663 -15.460 -0.164 1.00 57.34 177 LEU A N 1
ATOM 1395 C CA . LEU A 1 177 ? 14.001 -15.593 -0.726 1.00 57.34 177 LEU A CA 1
ATOM 1396 C C . LEU A 1 177 ? 13.956 -16.833 -1.617 1.00 57.34 177 LEU A C 1
ATOM 1398 O O . LEU A 1 177 ? 13.526 -17.897 -1.171 1.00 57.34 177 LEU A O 1
ATOM 1402 N N . SER A 1 178 ? 14.317 -16.690 -2.888 1.00 52.72 178 SER A N 1
ATOM 1403 C CA . SER A 1 178 ? 14.571 -17.862 -3.710 1.00 52.72 178 SER A CA 1
ATOM 1404 C C . SER A 1 178 ? 15.696 -18.629 -3.030 1.00 52.72 178 SER A C 1
ATOM 1406 O O . SER A 1 178 ? 16.810 -18.109 -2.955 1.00 52.72 178 SER A O 1
ATOM 1408 N N . ASP A 1 179 ? 15.400 -19.823 -2.513 1.00 41.38 179 ASP A N 1
ATOM 1409 C CA . ASP A 1 179 ? 16.447 -20.788 -2.198 1.00 41.38 179 ASP A CA 1
ATOM 1410 C C . ASP A 1 179 ? 17.280 -20.927 -3.475 1.00 41.38 179 ASP A C 1
ATOM 1412 O O . ASP A 1 179 ? 16.744 -21.261 -4.537 1.00 41.38 179 ASP A O 1
ATOM 1416 N N . GLU A 1 180 ? 18.553 -20.545 -3.394 1.00 38.59 180 GLU A N 1
ATOM 1417 C CA . GLU A 1 180 ? 19.492 -20.612 -4.509 1.00 38.59 180 GLU A CA 1
ATOM 1418 C C . GLU A 1 180 ? 19.402 -21.990 -5.184 1.00 38.59 180 GLU A C 1
ATOM 1420 O O . GLU A 1 180 ? 19.467 -23.029 -4.518 1.00 38.59 180 GLU A O 1
ATOM 1425 N N . ALA A 1 181 ? 19.245 -21.988 -6.509 1.00 34.78 181 ALA A N 1
ATOM 1426 C CA . ALA A 1 181 ? 19.476 -23.156 -7.353 1.00 34.78 181 ALA A CA 1
ATOM 1427 C C . ALA A 1 181 ? 20.898 -23.110 -7.916 1.00 34.78 181 ALA A C 1
ATOM 1429 O O . ALA A 1 181 ? 21.313 -22.013 -8.357 1.00 34.78 181 ALA A O 1
#

Sequence (181 aa):
MEGIRDQLPPTPHYQWVHESGWTVWELEPDQADDFLHQTDLFVAKSANPTMWITAHTGEAFYSERFTRCGETFCYIKIDLSEGLADSSFTDKSEIEHAIDSALIPHRLGCQIGGGMGLRYAYIDLALTDVSAAITAIRDCLRAGSIPKRSWILFFDADLATEWVGLYDDTPPPPLLLSDEA

Organism: NCBI:txid3120278

Nearest PDB structures (foldseek):
  4nl8-assembly1_A  TM=5.817E-01  e=5.497E-01  Klebsiella pneumoniae subsp. pneumoniae MGH 78578
  5suh-assembly1_B-2  TM=5.680E-01  e=8.975E-01  Mycolicibacterium smegmatis MC2 155
  5suh-assembly1_C-2  TM=5.526E-01  e=1.761E+00  Mycolicibacterium smegmatis MC2 155
  7dhq-assembly1_E  TM=5.617E-01  e=1.991E+00  Halothiobacillus neapolitanus c2
  5suh-assembly1_A-2  TM=5.522E-01  e=3.057E+00  Mycolicibacterium smegmatis MC2 155

Solvent-accessible surface area (backbone atoms only — not comparable to full-atom values): 10193 Å² total; per-residue (Å²): 132,82,52,82,64,68,78,33,47,87,62,55,62,64,79,48,50,91,80,48,68,72,47,75,48,82,47,86,45,74,91,67,99,73,61,49,86,73,60,33,34,38,34,39,36,24,55,44,58,70,59,54,49,43,70,70,68,80,54,88,32,56,40,73,79,69,27,65,58,67,39,45,42,32,32,37,44,35,47,42,82,84,50,51,82,84,22,77,39,91,48,71,67,52,50,54,50,50,45,29,67,56,20,43,87,72,64,21,15,25,67,44,37,29,33,42,30,84,51,35,39,38,41,25,31,41,25,55,37,63,71,64,32,52,51,43,47,31,56,54,43,56,75,30,43,56,54,59,58,23,33,42,38,39,57,26,57,94,37,53,90,48,71,42,54,57,45,98,82,30,68,85,76,58,80,64,83,76,77,85,130

Foldseek 3Di:
DQDPLNPADADACLVCLVVADKDKDADDADDDPADADQRQFRMKIFSQVVLVVCLVVPHADAPSNHHPLQWFKKKKKAFCPVHLPVFQDPDPVVLQVLLSVQCNVVVQWHWGMWGDGPGITMTIITGNHVVSSLVSSLVSRVVRVGDQQMWIAGSHNVGRVPIGGSDPPRDDGCNDDPPDD

Radius of gyration: 15.94 Å; Cα contacts (8 Å, |Δi|>4): 346; chains: 1; bounding box: 39×39×52 Å